Protein AF-0000000084940546 (afdb_homodimer)

Structure (mmCIF, N/CA/C/O backbone):
data_AF-0000000084940546-model_v1
#
loop_
_entity.id
_entity.type
_entity.pdbx_description
1 polymer 'Transcriptional regulator, TetR family'
#
loop_
_atom_site.group_PDB
_atom_site.id
_atom_site.type_symbol
_atom_site.label_atom_id
_atom_site.label_alt_id
_atom_site.label_comp_id
_atom_site.label_asym_id
_atom_site.label_entity_id
_atom_site.label_seq_id
_atom_site.pdbx_PDB_ins_code
_atom_site.Cartn_x
_atom_site.Cartn_y
_atom_site.Cartn_z
_atom_site.occupancy
_atom_site.B_iso_or_equiv
_atom_site.auth_seq_id
_atom_site.auth_comp_id
_atom_site.auth_asym_id
_atom_site.auth_atom_id
_atom_site.pdbx_PDB_model_num
ATOM 1 N N . MET A 1 1 ? 23.922 -15.789 -11.695 1 90.25 1 MET A N 1
ATOM 2 C CA . MET A 1 1 ? 23 -16.547 -10.859 1 90.25 1 MET A CA 1
ATOM 3 C C . MET A 1 1 ? 22.188 -15.609 -9.961 1 90.25 1 MET A C 1
ATOM 5 O O . MET A 1 1 ? 20.969 -15.734 -9.875 1 90.25 1 MET A O 1
ATOM 9 N N . VAL A 1 2 ? 22.844 -14.641 -9.406 1 93.62 2 VAL A N 1
ATOM 10 C CA . VAL A 1 2 ? 22.172 -13.719 -8.492 1 93.62 2 VAL A CA 1
ATOM 11 C C . VAL A 1 2 ? 21.141 -12.898 -9.258 1 93.62 2 VAL A C 1
ATOM 13 O O . VAL A 1 2 ? 20.016 -12.719 -8.797 1 93.62 2 VAL A O 1
ATOM 16 N N . VAL A 1 3 ? 21.516 -12.461 -10.445 1 94.19 3 VAL A N 1
ATOM 17 C CA . VAL A 1 3 ? 20.609 -11.656 -11.266 1 94.19 3 VAL A CA 1
ATOM 18 C C . VAL A 1 3 ? 19.391 -12.484 -11.641 1 94.19 3 VAL A C 1
ATOM 20 O O . VAL A 1 3 ? 18.25 -12.008 -11.547 1 94.19 3 VAL A O 1
ATOM 23 N N . ALA A 1 4 ? 19.641 -13.688 -11.984 1 95 4 ALA A N 1
ATOM 24 C CA . ALA A 1 4 ? 18.531 -14.586 -12.305 1 95 4 ALA A CA 1
ATOM 25 C C . ALA A 1 4 ? 17.625 -14.781 -11.102 1 95 4 ALA A C 1
ATOM 27 O O . ALA A 1 4 ? 16.391 -14.727 -11.227 1 95 4 ALA A O 1
ATOM 28 N N . ALA A 1 5 ? 18.219 -15 -9.953 1 95.5 5 ALA A N 1
ATOM 29 C CA . ALA A 1 5 ? 17.453 -15.172 -8.719 1 95.5 5 ALA A CA 1
ATOM 30 C C . ALA A 1 5 ? 16.641 -13.922 -8.391 1 95.5 5 ALA A C 1
ATOM 32 O O . ALA A 1 5 ? 15.492 -14.008 -7.961 1 95.5 5 ALA A O 1
ATOM 33 N N . ALA A 1 6 ? 17.297 -12.797 -8.586 1 94.81 6 ALA A N 1
ATOM 34 C CA . ALA A 1 6 ? 16.641 -11.523 -8.297 1 94.81 6 ALA A CA 1
ATOM 35 C C . ALA A 1 6 ? 15.422 -11.312 -9.188 1 94.81 6 ALA A C 1
ATOM 37 O O . ALA A 1 6 ? 14.391 -10.82 -8.727 1 94.81 6 ALA A O 1
ATOM 38 N N . ILE A 1 7 ? 15.531 -11.68 -10.391 1 93.75 7 ILE A N 1
ATOM 39 C CA . ILE A 1 7 ? 14.422 -11.57 -11.336 1 93.75 7 ILE A CA 1
ATOM 40 C C . ILE A 1 7 ? 13.281 -12.484 -10.898 1 93.75 7 ILE A C 1
ATOM 42 O O . ILE A 1 7 ? 12.125 -12.062 -10.844 1 93.75 7 ILE A O 1
ATOM 46 N N . ILE A 1 8 ? 13.617 -13.68 -10.539 1 94.38 8 ILE A N 1
ATOM 47 C CA . ILE A 1 8 ? 12.617 -14.641 -10.086 1 94.38 8 ILE A CA 1
ATOM 48 C C . ILE A 1 8 ? 11.945 -14.133 -8.812 1 94.38 8 ILE A C 1
ATOM 50 O O . ILE A 1 8 ? 10.719 -14.18 -8.688 1 94.38 8 ILE A O 1
ATOM 54 N N . LEU A 1 9 ? 12.758 -13.641 -7.887 1 93.88 9 LEU A N 1
ATOM 55 C CA . LEU A 1 9 ? 12.242 -13.102 -6.633 1 93.88 9 LEU A CA 1
ATOM 56 C C . LEU A 1 9 ? 11.266 -11.961 -6.895 1 93.88 9 LEU A C 1
ATOM 58 O O . LEU A 1 9 ? 10.18 -11.93 -6.309 1 93.88 9 LEU A O 1
ATOM 62 N N . ARG A 1 10 ? 11.617 -11.109 -7.773 1 90.12 10 ARG A N 1
ATOM 63 C CA . ARG A 1 10 ? 10.82 -9.922 -8.078 1 90.12 10 ARG A CA 1
ATOM 64 C C . ARG A 1 10 ? 9.516 -10.305 -8.766 1 90.12 10 ARG A C 1
ATOM 66 O O . ARG A 1 10 ? 8.461 -9.734 -8.477 1 90.12 10 ARG A O 1
ATOM 73 N N . GLU A 1 11 ? 9.555 -11.312 -9.562 1 88.31 11 GLU A N 1
ATOM 74 C CA . GLU A 1 11 ? 8.422 -11.633 -10.422 1 88.31 11 GLU A CA 1
ATOM 75 C C . GLU A 1 11 ? 7.512 -12.672 -9.773 1 88.31 11 GLU A C 1
ATOM 77 O O . GLU A 1 11 ? 6.301 -12.68 -10 1 88.31 11 GLU A O 1
ATOM 82 N N . GLN A 1 12 ? 8.141 -13.562 -8.977 1 90.56 12 GLN A N 1
ATOM 83 C CA . GLN A 1 12 ? 7.375 -14.734 -8.562 1 90.56 12 GLN A CA 1
ATOM 84 C C . GLN A 1 12 ? 7.43 -14.922 -7.047 1 90.56 12 GLN A C 1
ATOM 86 O O . GLN A 1 12 ? 6.703 -15.742 -6.492 1 90.56 12 GLN A O 1
ATOM 91 N N . GLY A 1 13 ? 8.234 -14.203 -6.406 1 92.62 13 GLY A N 1
ATOM 92 C CA . GLY A 1 13 ? 8.281 -14.266 -4.957 1 92.62 13 GLY A CA 1
ATOM 93 C C . GLY A 1 13 ? 9.336 -15.234 -4.438 1 92.62 13 GLY A C 1
ATOM 94 O O . GLY A 1 13 ? 9.93 -15.984 -5.211 1 92.62 13 GLY A O 1
ATOM 95 N N . PRO A 1 14 ? 9.555 -15.219 -3.139 1 95.31 14 PRO A N 1
ATOM 96 C CA . PRO A 1 14 ? 10.625 -16 -2.512 1 95.31 14 PRO A CA 1
ATOM 97 C C . PRO A 1 14 ? 10.438 -17.5 -2.705 1 95.31 14 PRO A C 1
ATOM 99 O O . PRO A 1 14 ? 11.422 -18.234 -2.895 1 95.31 14 PRO A O 1
ATOM 102 N N . SER A 1 15 ? 9.266 -17.969 -2.609 1 93.38 15 SER A N 1
ATOM 103 C CA . SER A 1 15 ? 8.984 -19.391 -2.686 1 93.38 15 SER A CA 1
ATOM 104 C C . SER A 1 15 ? 9.375 -19.969 -4.047 1 93.38 15 SER A C 1
ATOM 106 O O . SER A 1 15 ? 9.555 -21.172 -4.195 1 93.38 15 SER A O 1
ATOM 108 N N . SER A 1 16 ? 9.555 -19.141 -4.957 1 94.75 16 SER A N 1
ATOM 109 C CA . SER A 1 16 ? 9.859 -19.578 -6.316 1 94.75 16 SER A CA 1
ATOM 110 C C . SER A 1 16 ? 11.367 -19.594 -6.562 1 94.75 16 SER A C 1
ATOM 112 O O . SER A 1 16 ? 11.828 -20.031 -7.617 1 94.75 16 SER A O 1
ATOM 114 N N . VAL A 1 17 ? 12.094 -19.141 -5.691 1 95.31 17 VAL A N 1
ATOM 115 C CA . VAL A 1 17 ? 13.547 -19.141 -5.82 1 95.31 17 VAL A CA 1
ATOM 116 C C . VAL A 1 17 ? 14.109 -20.469 -5.336 1 95.31 17 VAL A C 1
ATOM 118 O O . VAL A 1 17 ? 14.273 -20.688 -4.133 1 95.31 17 VAL A O 1
ATOM 121 N N . THR A 1 18 ? 14.359 -21.359 -6.27 1 94.12 18 THR A N 1
ATOM 122 C CA . THR A 1 18 ? 14.984 -22.656 -6.039 1 94.12 18 THR A CA 1
ATOM 123 C C . THR A 1 18 ? 16.219 -22.828 -6.918 1 94.12 18 THR A C 1
ATOM 125 O O . THR A 1 18 ? 16.391 -22.109 -7.91 1 94.12 18 THR A O 1
ATOM 128 N N . TYR A 1 19 ? 17.062 -23.766 -6.516 1 93.56 19 TYR A N 1
ATOM 129 C CA . TYR A 1 19 ? 18.266 -24 -7.305 1 93.56 19 TYR A CA 1
ATOM 130 C C . TYR A 1 19 ? 17.922 -24.375 -8.742 1 93.56 19 TYR A C 1
ATOM 132 O O . TYR A 1 19 ? 18.5 -23.828 -9.688 1 93.56 19 TYR A O 1
ATOM 140 N N . ARG A 1 20 ? 16.984 -25.203 -8.883 1 93.56 20 ARG A N 1
ATOM 141 C CA . ARG A 1 20 ? 16.562 -25.656 -10.203 1 93.56 20 ARG A CA 1
ATOM 142 C C . ARG A 1 20 ? 16.016 -24.516 -11.039 1 93.56 20 ARG A C 1
ATOM 144 O O . ARG A 1 20 ? 16.391 -24.344 -12.203 1 93.56 20 ARG A O 1
ATOM 151 N N . HIS A 1 21 ? 15.133 -23.719 -10.445 1 95.06 21 HIS A N 1
ATOM 152 C CA . HIS A 1 21 ? 14.5 -22.625 -11.164 1 95.06 21 HIS A CA 1
ATOM 153 C C . HIS A 1 21 ? 15.523 -21.562 -11.562 1 95.06 21 HIS A C 1
ATOM 155 O O . HIS A 1 21 ? 15.5 -21.062 -12.68 1 95.06 21 HIS A O 1
ATOM 161 N N . VAL A 1 22 ? 16.438 -21.25 -10.656 1 95.38 22 VAL A N 1
ATOM 162 C CA . VAL A 1 22 ? 17.469 -20.234 -10.891 1 95.38 22 VAL A CA 1
ATOM 163 C C . VAL A 1 22 ? 18.422 -20.734 -11.969 1 95.38 22 VAL A C 1
ATOM 165 O O . VAL A 1 22 ? 18.797 -19.984 -12.875 1 95.38 22 VAL A O 1
ATOM 168 N N . ALA A 1 23 ? 18.844 -21.969 -11.859 1 94.56 23 ALA A N 1
ATOM 169 C CA . ALA A 1 23 ? 19.734 -22.562 -12.867 1 94.56 23 ALA A CA 1
ATOM 170 C C . ALA A 1 23 ? 19.094 -22.484 -14.25 1 94.56 23 ALA A C 1
ATOM 172 O O . ALA A 1 23 ? 19.75 -22.109 -15.227 1 94.56 23 ALA A O 1
ATOM 173 N N . GLY A 1 24 ? 17.828 -22.859 -14.273 1 94.06 24 GLY A N 1
ATOM 174 C CA . GLY A 1 24 ? 17.094 -22.781 -15.523 1 94.06 24 GLY A CA 1
ATOM 175 C C . GLY A 1 24 ? 17.078 -21.391 -16.125 1 94.06 24 GLY A C 1
ATOM 176 O O . GLY A 1 24 ? 17.359 -21.219 -17.312 1 94.06 24 GLY A O 1
ATOM 177 N N . LYS A 1 25 ? 16.766 -20.422 -15.336 1 93.69 25 LYS A N 1
ATOM 178 C CA . LYS A 1 25 ? 16.719 -19.031 -15.781 1 93.69 25 LYS A CA 1
ATOM 179 C C . LYS A 1 25 ? 18.094 -18.531 -16.203 1 93.69 25 LYS A C 1
ATOM 181 O O . LYS A 1 25 ? 18.203 -17.734 -17.141 1 93.69 25 LYS A O 1
ATOM 186 N N . ALA A 1 26 ? 19.141 -18.984 -15.555 1 93 26 ALA A N 1
ATOM 187 C CA . ALA A 1 26 ? 20.516 -18.531 -15.797 1 93 26 ALA A CA 1
ATOM 188 C C . ALA A 1 26 ? 21.156 -19.328 -16.922 1 93 26 ALA A C 1
ATOM 190 O O . ALA A 1 26 ? 22.266 -19.016 -17.375 1 93 26 ALA A O 1
ATOM 191 N N . GLY A 1 27 ? 20.453 -20.344 -17.375 1 92.69 27 GLY A N 1
ATOM 192 C CA . GLY A 1 27 ? 21.047 -21.219 -18.375 1 92.69 27 GLY A CA 1
ATOM 193 C C . GLY A 1 27 ? 22.219 -22.016 -17.844 1 92.69 27 GLY A C 1
ATOM 194 O O . GLY A 1 27 ? 23.234 -22.188 -18.531 1 92.69 27 GLY A O 1
ATOM 195 N N . ALA A 1 28 ? 22.156 -22.359 -16.641 1 89 28 ALA A N 1
ATOM 196 C CA . ALA A 1 28 ? 23.219 -23.094 -15.969 1 89 28 ALA A CA 1
ATOM 197 C C . ALA A 1 28 ? 22.703 -24.422 -15.422 1 89 28 ALA A C 1
ATOM 199 O O . ALA A 1 28 ? 21.5 -24.703 -15.477 1 89 28 ALA A O 1
ATOM 200 N N . ALA A 1 29 ? 23.672 -25.328 -15.117 1 86.88 29 ALA A N 1
ATOM 201 C CA . ALA A 1 29 ? 23.297 -26.562 -14.422 1 86.88 29 ALA A CA 1
ATOM 202 C C . ALA A 1 29 ? 22.953 -26.281 -12.961 1 86.88 29 ALA A C 1
ATOM 204 O O . ALA A 1 29 ? 23.578 -25.438 -12.312 1 86.88 29 ALA A O 1
ATOM 205 N N . SER A 1 30 ? 21.922 -27 -12.469 1 83.69 30 SER A N 1
ATOM 206 C CA . SER A 1 30 ? 21.484 -26.812 -11.086 1 83.69 30 SER A CA 1
ATOM 207 C C . SER A 1 30 ? 22.641 -27.031 -10.117 1 83.69 30 SER A C 1
ATOM 209 O O . SER A 1 30 ? 22.719 -26.359 -9.078 1 83.69 30 SER A O 1
ATOM 211 N N . SER A 1 31 ? 23.469 -27.984 -10.492 1 83.06 31 SER A N 1
ATOM 212 C CA . SER A 1 31 ? 24.609 -28.281 -9.625 1 83.06 31 SER A CA 1
ATOM 213 C C . SER A 1 31 ? 25.547 -27.094 -9.508 1 83.06 31 SER A C 1
ATOM 215 O O . SER A 1 31 ? 26.219 -26.922 -8.484 1 83.06 31 SER A O 1
ATOM 217 N N . SER A 1 32 ? 25.578 -26.328 -10.453 1 84 32 SER A N 1
ATOM 218 C CA . SER A 1 32 ? 26.438 -25.141 -10.453 1 84 32 SER A CA 1
ATOM 219 C C . SER A 1 32 ? 25.953 -24.109 -9.453 1 84 32 SER A C 1
ATOM 221 O O . SER A 1 32 ? 26.75 -23.453 -8.781 1 84 32 SER A O 1
ATOM 223 N N . VAL A 1 33 ? 24.672 -23.922 -9.273 1 84 33 VAL A N 1
ATOM 224 C CA . VAL A 1 33 ? 24.109 -22.938 -8.352 1 84 33 VAL A CA 1
ATOM 225 C C . VAL A 1 33 ? 24.438 -23.328 -6.914 1 84 33 VAL A C 1
ATOM 227 O O . VAL A 1 33 ? 24.828 -22.484 -6.102 1 84 33 VAL A O 1
ATOM 230 N N . GLY A 1 34 ? 24.281 -24.625 -6.719 1 83.62 34 GLY A N 1
ATOM 231 C CA . GLY A 1 34 ? 24.594 -25.141 -5.391 1 83.62 34 GLY A CA 1
ATOM 232 C C . GLY A 1 34 ? 26.047 -25 -5.012 1 83.62 34 GLY A C 1
ATOM 233 O O . GLY A 1 34 ? 26.391 -24.953 -3.828 1 83.62 34 GLY A O 1
ATOM 234 N N . TYR A 1 35 ? 26.859 -24.969 -5.98 1 86.62 35 TYR A N 1
ATOM 235 C CA . TYR A 1 35 ? 28.297 -24.812 -5.738 1 86.62 35 TYR A CA 1
ATOM 236 C C . TYR A 1 35 ? 28.609 -23.406 -5.215 1 86.62 35 TYR A C 1
ATOM 238 O O . TYR A 1 35 ? 29.469 -23.234 -4.355 1 86.62 35 TYR A O 1
ATOM 246 N N . TYR A 1 36 ? 27.828 -22.453 -5.637 1 87 36 TYR A N 1
ATOM 247 C CA . TYR A 1 36 ? 28.141 -21.062 -5.359 1 87 36 TYR A CA 1
ATOM 248 C C . TYR A 1 36 ? 27.406 -20.562 -4.125 1 87 36 TYR A C 1
ATOM 250 O O . TYR A 1 36 ? 27.828 -19.609 -3.48 1 87 36 TYR A O 1
ATOM 258 N N . PHE A 1 37 ? 26.328 -21.234 -3.777 1 91.19 37 PHE A N 1
ATOM 259 C CA . PHE A 1 37 ? 25.531 -20.781 -2.65 1 91.19 37 PHE A CA 1
ATOM 260 C C . PHE A 1 37 ? 25.359 -21.891 -1.619 1 91.19 37 PHE A C 1
ATOM 262 O O . PHE A 1 37 ? 25.016 -23.031 -1.966 1 91.19 37 PHE A O 1
ATOM 269 N N . ASP A 1 38 ? 25.578 -21.531 -0.458 1 90.88 38 ASP A N 1
ATOM 270 C CA . ASP A 1 38 ? 25.609 -22.5 0.632 1 90.88 38 ASP A CA 1
ATOM 271 C C . ASP A 1 38 ? 24.219 -23.016 0.946 1 90.88 38 ASP A C 1
ATOM 273 O O . ASP A 1 38 ? 24.062 -24.094 1.525 1 90.88 38 ASP A O 1
ATOM 277 N N . SER A 1 39 ? 23.25 -22.203 0.708 1 93.5 39 SER A N 1
ATOM 278 C CA . SER A 1 39 ? 21.859 -22.547 0.968 1 93.5 39 SER A CA 1
ATOM 279 C C . SER A 1 39 ? 20.922 -21.703 0.116 1 93.5 39 SER A C 1
ATOM 281 O O . SER A 1 39 ? 21.328 -20.703 -0.48 1 93.5 39 SER A O 1
ATOM 283 N N . ILE A 1 40 ? 19.75 -22.078 0.086 1 92.38 40 ILE A N 1
ATOM 284 C CA . ILE A 1 40 ? 18.719 -21.312 -0.605 1 92.38 40 ILE A CA 1
ATOM 285 C C . ILE A 1 40 ? 18.562 -19.953 0.062 1 92.38 40 ILE A C 1
ATOM 287 O O . ILE A 1 40 ? 18.328 -18.953 -0.611 1 92.38 40 ILE A O 1
ATOM 291 N N . ASP A 1 41 ? 18.734 -19.938 1.348 1 94.5 41 ASP A N 1
ATOM 292 C CA . ASP A 1 41 ? 18.656 -18.672 2.076 1 94.5 41 ASP A CA 1
ATOM 293 C C . ASP A 1 41 ? 19.75 -17.703 1.644 1 94.5 41 ASP A C 1
ATOM 295 O O . ASP A 1 41 ? 19.516 -16.5 1.52 1 94.5 41 ASP A O 1
ATOM 299 N N . ASP A 1 42 ? 20.812 -18.266 1.465 1 95.06 42 ASP A N 1
ATOM 300 C CA . ASP A 1 42 ? 21.922 -17.438 0.992 1 95.06 42 ASP A CA 1
ATOM 301 C C . ASP A 1 42 ? 21.625 -16.859 -0.386 1 95.06 42 ASP A C 1
ATOM 303 O O . ASP A 1 42 ? 21.859 -15.672 -0.629 1 95.06 42 ASP A O 1
ATOM 307 N N . LEU A 1 43 ? 21.156 -17.672 -1.222 1 94.94 43 LEU A N 1
ATOM 308 C CA . LEU A 1 43 ? 20.766 -17.25 -2.562 1 94.94 43 LEU A CA 1
ATOM 309 C C . LEU A 1 43 ? 19.688 -16.188 -2.504 1 94.94 43 LEU A C 1
ATOM 311 O O . LEU A 1 43 ? 19.766 -15.164 -3.186 1 94.94 43 LEU A O 1
ATOM 315 N N . LEU A 1 44 ? 18.719 -16.359 -1.661 1 95.5 44 LEU A N 1
ATOM 316 C CA . LEU A 1 44 ? 17.625 -15.414 -1.478 1 95.5 44 LEU A CA 1
ATOM 317 C C . LEU A 1 44 ? 18.141 -14.078 -0.956 1 95.5 44 LEU A C 1
ATOM 319 O O . LEU A 1 44 ? 17.688 -13.016 -1.4 1 95.5 44 LEU A O 1
ATOM 323 N N . ARG A 1 45 ? 19 -14.172 -0.056 1 95.81 45 ARG A N 1
ATOM 324 C CA . ARG A 1 45 ? 19.578 -12.953 0.503 1 95.81 45 ARG A CA 1
ATOM 325 C C . ARG A 1 45 ? 20.266 -12.125 -0.58 1 95.81 45 ARG A C 1
ATOM 327 O O . ARG A 1 45 ? 20.031 -10.914 -0.684 1 95.81 45 ARG A O 1
ATOM 334 N N . GLU A 1 46 ? 21.016 -12.75 -1.311 1 95.62 46 GLU A N 1
ATOM 335 C CA . GLU A 1 46 ? 21.75 -12.047 -2.369 1 95.62 46 GLU A CA 1
ATOM 336 C C . GLU A 1 46 ? 20.781 -11.484 -3.412 1 95.62 46 GLU A C 1
ATOM 338 O O . GLU A 1 46 ? 20.969 -10.367 -3.896 1 95.62 46 GLU A O 1
ATOM 343 N N . ALA A 1 47 ? 19.828 -12.219 -3.76 1 96.06 47 ALA A N 1
ATOM 344 C CA . ALA A 1 47 ? 18.828 -11.766 -4.715 1 96.06 47 ALA A CA 1
ATOM 345 C C . ALA A 1 47 ? 18.062 -10.555 -4.18 1 96.06 47 ALA A C 1
ATOM 347 O O . ALA A 1 47 ? 17.875 -9.57 -4.895 1 96.06 47 ALA A O 1
ATOM 348 N N . ALA A 1 48 ? 17.688 -10.656 -2.93 1 96.25 48 ALA A N 1
ATOM 349 C CA . ALA A 1 48 ? 16.953 -9.562 -2.293 1 96.25 48 ALA A CA 1
ATOM 350 C C . ALA A 1 48 ? 17.812 -8.305 -2.211 1 96.25 48 ALA A C 1
ATOM 352 O O . ALA A 1 48 ? 17.328 -7.203 -2.506 1 96.25 48 ALA A O 1
ATOM 353 N N . GLU A 1 49 ? 19.031 -8.484 -1.859 1 95.56 49 GLU A N 1
ATOM 354 C CA . GLU A 1 49 ? 19.938 -7.352 -1.753 1 95.56 49 GLU A CA 1
ATOM 355 C C . GLU A 1 49 ? 20.156 -6.688 -3.109 1 95.56 49 GLU A C 1
ATOM 357 O O . GLU A 1 49 ? 20.266 -5.461 -3.197 1 95.56 49 GLU A O 1
ATOM 362 N N . TYR A 1 50 ? 20.234 -7.504 -4.09 1 94.62 50 TYR A N 1
ATOM 363 C CA . TYR A 1 50 ? 20.344 -6.973 -5.445 1 94.62 50 TYR A CA 1
ATOM 364 C C . TYR A 1 50 ? 19.156 -6.082 -5.781 1 94.62 50 TYR A C 1
ATOM 366 O O . TYR A 1 50 ? 19.328 -4.957 -6.254 1 94.62 50 TYR A O 1
ATOM 374 N N . ASN A 1 51 ? 17.938 -6.543 -5.574 1 91.88 51 ASN A N 1
ATOM 375 C CA . ASN A 1 51 ? 16.734 -5.781 -5.852 1 91.88 51 ASN A CA 1
ATOM 376 C C . ASN A 1 51 ? 16.656 -4.508 -5.012 1 91.88 51 ASN A C 1
ATOM 378 O O . ASN A 1 51 ? 16.281 -3.447 -5.516 1 91.88 51 ASN A O 1
ATOM 382 N N . VAL A 1 52 ? 17.031 -4.613 -3.754 1 92.56 52 VAL A N 1
ATOM 383 C CA . VAL A 1 52 ? 17 -3.492 -2.822 1 92.56 52 VAL A CA 1
ATOM 384 C C . VAL A 1 52 ? 17.969 -2.406 -3.291 1 92.56 52 VAL A C 1
ATOM 386 O O . VAL A 1 52 ? 17.672 -1.216 -3.205 1 92.56 52 VAL A O 1
ATOM 389 N N . ARG A 1 53 ? 19.078 -2.816 -3.758 1 91.94 53 ARG A N 1
ATOM 390 C CA . ARG A 1 53 ? 20.078 -1.866 -4.23 1 91.94 53 ARG A CA 1
ATOM 391 C C . ARG A 1 53 ? 19.547 -1.055 -5.41 1 91.94 53 ARG A C 1
ATOM 393 O O . ARG A 1 53 ? 19.812 0.143 -5.516 1 91.94 53 ARG A O 1
ATOM 400 N N . MET A 1 54 ? 18.844 -1.698 -6.23 1 86.12 54 MET A N 1
ATOM 401 C CA . MET A 1 54 ? 18.281 -1.004 -7.383 1 86.12 54 MET A CA 1
ATOM 402 C C . MET A 1 54 ? 17.266 0.046 -6.945 1 86.12 54 MET A C 1
ATOM 404 O O . MET A 1 54 ? 17.281 1.176 -7.438 1 86.12 54 MET A O 1
ATOM 408 N N . TRP A 1 55 ? 16.453 -0.281 -6.051 1 84.75 55 TRP A N 1
ATOM 409 C CA . TRP A 1 55 ? 15.461 0.643 -5.5 1 84.75 55 TRP A CA 1
ATOM 410 C C . TRP A 1 55 ? 16.141 1.809 -4.789 1 84.75 55 TRP A C 1
ATOM 412 O O . TRP A 1 55 ? 15.758 2.965 -4.977 1 84.75 55 TRP A O 1
ATOM 422 N N . ALA A 1 56 ? 17.141 1.423 -3.959 1 90.12 56 ALA A N 1
ATOM 423 C CA . ALA A 1 56 ? 17.859 2.42 -3.168 1 90.12 56 ALA A CA 1
ATOM 424 C C . ALA A 1 56 ? 18.578 3.412 -4.07 1 90.12 56 ALA A C 1
ATOM 426 O O . ALA A 1 56 ? 18.625 4.609 -3.777 1 90.12 56 ALA A O 1
ATOM 427 N N . ARG A 1 57 ? 19.109 2.943 -5.129 1 92.31 57 ARG A N 1
ATOM 428 C CA . ARG A 1 57 ? 19.859 3.805 -6.047 1 92.31 57 ARG A CA 1
ATOM 429 C C . ARG A 1 57 ? 18.938 4.863 -6.66 1 92.31 57 ARG A C 1
ATOM 431 O O . ARG A 1 57 ? 19.359 6.012 -6.84 1 92.31 57 ARG A O 1
ATOM 438 N N . ARG A 1 58 ? 17.828 4.496 -6.961 1 91.94 58 ARG A N 1
ATOM 439 C CA . ARG A 1 58 ? 16.844 5.438 -7.496 1 91.94 58 ARG A CA 1
ATOM 440 C C . ARG A 1 58 ? 16.547 6.551 -6.496 1 91.94 58 ARG A C 1
ATOM 442 O O . ARG A 1 58 ? 16.547 7.73 -6.855 1 91.94 58 ARG A O 1
ATOM 449 N N . ALA A 1 59 ? 16.266 6.18 -5.273 1 96.06 59 ALA A N 1
ATOM 450 C CA . ALA A 1 59 ? 15.992 7.152 -4.223 1 96.06 59 ALA A CA 1
ATOM 451 C C . ALA A 1 59 ? 17.188 8.086 -4.008 1 96.06 59 ALA A C 1
ATOM 453 O O . ALA A 1 59 ? 17.016 9.297 -3.879 1 96.06 59 ALA A O 1
ATOM 454 N N . GLU A 1 60 ? 18.359 7.504 -4.035 1 97 60 GLU A N 1
ATOM 455 C CA . GLU A 1 60 ? 19.578 8.273 -3.822 1 97 60 GLU A CA 1
ATOM 456 C C . GLU A 1 60 ? 19.828 9.25 -4.969 1 97 60 GLU A C 1
ATOM 458 O O . GLU A 1 60 ? 20.281 10.375 -4.746 1 97 60 GLU A O 1
ATOM 463 N N . LYS A 1 61 ? 19.516 8.82 -6.133 1 96.81 61 LYS A N 1
ATOM 464 C CA . LYS A 1 61 ? 19.656 9.703 -7.285 1 96.81 61 LYS A CA 1
ATOM 465 C C . LYS A 1 61 ? 18.734 10.914 -7.16 1 96.81 61 LYS A C 1
ATOM 467 O O . LYS A 1 61 ? 19.125 12.039 -7.484 1 96.81 61 LYS A O 1
ATOM 472 N N . ALA A 1 62 ? 17.516 10.68 -6.758 1 97.69 62 ALA A N 1
ATOM 473 C CA . ALA A 1 62 ? 16.594 11.781 -6.547 1 97.69 62 ALA A CA 1
ATOM 474 C C . ALA A 1 62 ? 17.109 12.734 -5.473 1 97.69 62 ALA A C 1
ATOM 476 O O . ALA A 1 62 ? 16.984 13.961 -5.613 1 97.69 62 ALA A O 1
ATOM 477 N N . ALA A 1 63 ? 17.672 12.188 -4.398 1 98.44 63 ALA A N 1
ATOM 478 C CA . ALA A 1 63 ? 18.234 13 -3.33 1 98.44 63 ALA A CA 1
ATOM 479 C C . ALA A 1 63 ? 19.422 13.82 -3.842 1 98.44 63 ALA A C 1
ATOM 481 O O . ALA A 1 63 ? 19.562 15 -3.518 1 98.44 63 ALA A O 1
ATOM 482 N N . ASP A 1 64 ? 20.266 13.141 -4.648 1 98.38 64 ASP A N 1
ATOM 483 C CA . ASP A 1 64 ? 21.391 13.852 -5.258 1 98.38 64 ASP A CA 1
ATOM 484 C C . ASP A 1 64 ? 20.906 15.023 -6.109 1 98.38 64 ASP A C 1
ATOM 486 O O . ASP A 1 64 ? 21.469 16.109 -6.051 1 98.38 64 ASP A O 1
ATOM 490 N N . ALA A 1 65 ? 19.875 14.781 -6.844 1 98.25 65 ALA A N 1
ATOM 491 C CA . ALA A 1 65 ? 19.312 15.828 -7.688 1 98.25 65 ALA A CA 1
ATOM 492 C C . ALA A 1 65 ? 18.812 17 -6.852 1 98.25 65 ALA A C 1
ATOM 494 O O . ALA A 1 65 ? 18.984 18.156 -7.227 1 98.25 65 ALA A O 1
ATOM 495 N N . ALA A 1 66 ? 18.188 16.688 -5.738 1 98.5 66 ALA A N 1
ATOM 496 C CA . ALA A 1 66 ? 17.703 17.734 -4.84 1 98.5 66 ALA A CA 1
ATOM 497 C C . ALA A 1 66 ? 18.859 18.594 -4.316 1 98.5 66 ALA A C 1
ATOM 499 O O . ALA A 1 66 ? 18.719 19.797 -4.168 1 98.5 66 ALA A O 1
ATOM 500 N N . GLU A 1 67 ? 19.922 17.984 -4.031 1 98.12 67 GLU A N 1
ATOM 501 C CA . GLU A 1 67 ? 21.062 18.656 -3.432 1 98.12 67 GLU A CA 1
ATOM 502 C C . GLU A 1 67 ? 21.766 19.562 -4.441 1 98.12 67 GLU A C 1
ATOM 504 O O . GLU A 1 67 ? 22.531 20.453 -4.062 1 98.12 67 GLU A O 1
ATOM 509 N N . ASP A 1 68 ? 21.5 19.328 -5.707 1 98.06 68 ASP A N 1
ATOM 510 C CA . ASP A 1 68 ? 22.062 20.156 -6.77 1 98.06 68 ASP A CA 1
ATOM 511 C C . ASP A 1 68 ? 21.203 21.406 -6.996 1 98.06 68 ASP A C 1
ATOM 513 O O . ASP A 1 68 ? 21.562 22.281 -7.781 1 98.06 68 ASP A O 1
ATOM 517 N N . LEU A 1 69 ? 20.109 21.531 -6.332 1 98.25 69 LEU A N 1
ATOM 518 C CA . LEU A 1 69 ? 19.172 22.625 -6.52 1 98.25 69 LEU A CA 1
ATOM 519 C C . LEU A 1 69 ? 19.297 23.656 -5.398 1 98.25 69 LEU A C 1
ATOM 521 O O . LEU A 1 69 ? 19.797 23.344 -4.32 1 98.25 69 LEU A O 1
ATOM 525 N N . THR A 1 70 ? 18.891 24.906 -5.746 1 98.12 70 THR A N 1
ATOM 526 C CA . THR A 1 70 ? 18.688 25.844 -4.652 1 98.12 70 THR A CA 1
ATOM 527 C C . THR A 1 70 ? 17.516 25.422 -3.779 1 98.12 70 THR A C 1
ATOM 529 O O . THR A 1 70 ? 16.688 24.609 -4.199 1 98.12 70 THR A O 1
ATOM 532 N N . ARG A 1 71 ? 17.453 25.953 -2.596 1 97.12 71 ARG A N 1
ATOM 533 C CA . ARG A 1 71 ? 16.344 25.625 -1.7 1 97.12 71 ARG A CA 1
ATOM 534 C C . ARG A 1 71 ? 15.008 25.938 -2.35 1 97.12 71 ARG A C 1
ATOM 536 O O . ARG A 1 71 ? 14.062 25.156 -2.24 1 97.12 71 ARG A O 1
ATOM 543 N N . GLU A 1 72 ? 14.922 27.031 -3.02 1 97.12 72 GLU A N 1
ATOM 544 C CA . GLU A 1 72 ? 13.695 27.438 -3.688 1 97.12 72 GLU A CA 1
ATOM 545 C C . GLU A 1 72 ? 13.312 26.469 -4.797 1 97.12 72 GLU A C 1
ATOM 547 O O . GLU A 1 72 ? 12.148 26.094 -4.93 1 97.12 72 GLU A O 1
ATOM 552 N N . GLU A 1 73 ? 14.25 26.031 -5.539 1 98.06 73 GLU A N 1
ATOM 553 C CA . GLU A 1 73 ? 14.023 25.078 -6.613 1 98.06 73 GLU A CA 1
ATOM 554 C C . GLU A 1 73 ? 13.609 23.719 -6.059 1 98.06 73 GLU A C 1
ATOM 556 O O . GLU A 1 73 ? 12.711 23.062 -6.594 1 98.06 73 GLU A O 1
ATOM 561 N N . ALA A 1 74 ? 14.312 23.281 -5.012 1 97.88 74 ALA A N 1
ATOM 562 C CA . ALA A 1 74 ? 13.992 22 -4.371 1 97.88 74 ALA A CA 1
ATOM 563 C C . ALA A 1 74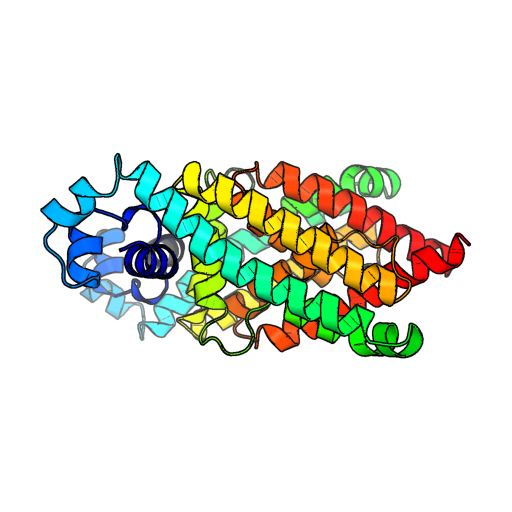 ? 12.562 22 -3.824 1 97.88 74 ALA A C 1
ATOM 565 O O . ALA A 1 74 ? 11.844 21.016 -3.955 1 97.88 74 ALA A O 1
ATOM 566 N N . ARG A 1 75 ? 12.211 23.109 -3.252 1 96.5 75 ARG A N 1
ATOM 567 C CA . ARG A 1 75 ? 10.859 23.25 -2.711 1 96.5 75 ARG A CA 1
ATOM 568 C C . ARG A 1 75 ? 9.82 23.188 -3.822 1 96.5 75 ARG A C 1
ATOM 570 O O . ARG A 1 75 ? 8.805 22.5 -3.688 1 96.5 75 ARG A O 1
ATOM 577 N N . ALA A 1 76 ? 10.117 23.812 -4.934 1 97.25 76 ALA A N 1
ATOM 578 C CA . ALA A 1 76 ? 9.203 23.828 -6.066 1 97.25 76 ALA A CA 1
ATOM 579 C C . ALA A 1 76 ? 9.055 22.453 -6.684 1 97.25 76 ALA A C 1
ATOM 581 O O . ALA A 1 76 ? 8.008 22.109 -7.227 1 97.25 76 ALA A O 1
ATOM 582 N N . GLN A 1 77 ? 10.047 21.609 -6.562 1 98.12 77 GLN A N 1
ATOM 583 C CA . GLN A 1 77 ? 10.078 20.312 -7.23 1 98.12 77 GLN A CA 1
ATOM 584 C C . GLN A 1 77 ? 9.938 19.172 -6.223 1 98.12 77 GLN A C 1
ATOM 586 O O . GLN A 1 77 ? 10.109 18 -6.578 1 98.12 77 GLN A O 1
ATOM 591 N N . VAL A 1 78 ? 9.633 19.469 -5.008 1 98.31 78 VAL A N 1
ATOM 592 C CA . VAL A 1 78 ? 9.773 18.5 -3.914 1 98.31 78 VAL A CA 1
ATOM 593 C C . VAL A 1 78 ? 8.867 17.297 -4.16 1 98.31 78 VAL A C 1
ATOM 595 O O . VAL A 1 78 ? 9.273 16.156 -3.945 1 98.31 78 VAL A O 1
ATOM 598 N N . VAL A 1 79 ? 7.691 17.516 -4.637 1 98.38 79 VAL A N 1
ATOM 599 C CA . VAL A 1 79 ? 6.758 16.422 -4.871 1 98.38 79 VAL A CA 1
ATOM 600 C C . VAL A 1 79 ? 7.305 15.492 -5.957 1 98.38 79 VAL A C 1
ATOM 602 O O . VAL A 1 79 ? 7.309 14.273 -5.793 1 98.38 79 VAL A O 1
ATOM 605 N N . GLU A 1 80 ? 7.793 16.078 -7.039 1 97.62 80 GLU A N 1
ATOM 606 C CA . GLU A 1 80 ? 8.352 15.281 -8.133 1 97.62 80 GLU A CA 1
ATOM 607 C C . GLU A 1 80 ? 9.586 14.508 -7.68 1 97.62 80 GLU A C 1
ATOM 609 O O . GLU A 1 80 ? 9.773 13.352 -8.047 1 97.62 80 GLU A O 1
ATOM 614 N N . LEU A 1 81 ? 10.43 15.133 -6.938 1 98.19 81 LEU A N 1
ATOM 615 C CA . LEU A 1 81 ? 11.641 14.484 -6.43 1 98.19 81 LEU A CA 1
ATOM 616 C C . LEU A 1 81 ? 11.289 13.32 -5.516 1 98.19 81 LEU A C 1
ATOM 618 O O . LEU A 1 81 ? 11.891 12.25 -5.609 1 98.19 81 LEU A O 1
ATOM 622 N N . LEU A 1 82 ? 10.328 13.539 -4.652 1 98.25 82 LEU A N 1
ATOM 623 C CA . LEU A 1 82 ? 9.898 12.484 -3.744 1 98.25 82 LEU A CA 1
ATOM 624 C C . LEU A 1 82 ? 9.281 11.32 -4.516 1 98.25 82 LEU A C 1
ATOM 626 O O . LEU A 1 82 ? 9.516 10.156 -4.191 1 98.25 82 LEU A O 1
ATOM 630 N N . LEU A 1 83 ? 8.484 11.625 -5.547 1 96.88 83 LEU A N 1
ATOM 631 C CA . LEU A 1 83 ? 7.891 10.57 -6.367 1 96.88 83 LEU A CA 1
ATOM 632 C C . LEU A 1 83 ? 8.969 9.781 -7.102 1 96.88 83 LEU A C 1
ATOM 634 O O . LEU A 1 83 ? 8.875 8.555 -7.211 1 96.88 83 LEU A O 1
ATOM 638 N N . GLN A 1 84 ? 9.961 10.445 -7.586 1 95.25 84 GLN A N 1
ATOM 639 C CA . GLN A 1 84 ? 11.07 9.773 -8.25 1 95.25 84 GLN A CA 1
ATOM 640 C C . GLN A 1 84 ? 11.805 8.836 -7.293 1 95.25 84 GLN A C 1
ATOM 642 O O . GLN A 1 84 ? 12.266 7.77 -7.695 1 95.25 84 GLN A O 1
ATOM 647 N N . ALA A 1 85 ? 11.875 9.242 -6.086 1 96.06 85 ALA A N 1
ATOM 648 C CA . ALA A 1 85 ? 12.555 8.43 -5.082 1 96.06 85 ALA A CA 1
ATOM 649 C C . ALA A 1 85 ? 11.734 7.188 -4.734 1 96.06 85 ALA A C 1
ATOM 651 O O . ALA A 1 85 ? 12.289 6.102 -4.551 1 96.06 85 ALA A O 1
ATOM 652 N N . CYS A 1 86 ? 10.43 7.344 -4.68 1 95.12 86 CYS A N 1
ATOM 653 C CA . CYS A 1 86 ? 9.586 6.32 -4.082 1 95.12 86 CYS A CA 1
ATOM 654 C C . CYS A 1 86 ? 9.055 5.363 -5.141 1 95.12 86 CYS A C 1
ATOM 656 O O . CYS A 1 86 ? 8.75 4.203 -4.844 1 95.12 86 CYS A O 1
ATOM 658 N N . LEU A 1 87 ? 8.844 5.867 -6.359 1 92.94 87 LEU A N 1
ATOM 659 C CA . LEU A 1 87 ? 8.188 5.066 -7.387 1 92.94 87 LEU A CA 1
ATOM 660 C C . LEU A 1 87 ? 9.156 4.719 -8.508 1 92.94 87 LEU A C 1
ATOM 662 O O . LEU A 1 87 ? 9.984 5.547 -8.898 1 92.94 87 LEU A O 1
ATOM 666 N N . PRO A 1 88 ? 9.062 3.543 -9.016 1 83.88 88 PRO A N 1
ATOM 667 C CA . PRO A 1 88 ? 9.875 3.213 -10.188 1 83.88 88 PRO A CA 1
ATOM 668 C C . PRO A 1 88 ? 9.469 4 -11.43 1 83.88 88 PRO A C 1
ATOM 670 O O . PRO A 1 88 ? 8.305 4.379 -11.57 1 83.88 88 PRO A O 1
ATOM 673 N N . GLU A 1 89 ? 10.531 4.695 -12.156 1 69.38 89 GLU A N 1
ATOM 674 C CA . GLU A 1 89 ? 10.289 5.469 -13.367 1 69.38 89 GLU A CA 1
ATOM 675 C C . GLU A 1 89 ? 9.516 4.656 -14.398 1 69.38 89 GLU A C 1
ATOM 677 O O . GLU A 1 89 ? 8.578 5.16 -15.016 1 69.38 89 GLU A O 1
ATOM 682 N N . ASP A 1 90 ? 10.352 3.893 -15.117 1 55.88 90 ASP A N 1
ATOM 683 C CA . ASP A 1 90 ? 9.922 3.191 -16.328 1 55.88 90 ASP A CA 1
ATOM 684 C C . ASP A 1 90 ? 8.953 2.062 -15.992 1 55.88 90 ASP A C 1
ATOM 686 O O . ASP A 1 90 ? 8.562 1.291 -16.875 1 55.88 90 ASP A O 1
ATOM 690 N N . LEU A 1 91 ? 9.156 1.679 -14.852 1 50.34 91 LEU A N 1
ATOM 691 C CA . LEU A 1 91 ? 8.602 0.33 -14.844 1 50.34 91 LEU A CA 1
ATOM 692 C C . LEU A 1 91 ? 7.113 0.354 -15.188 1 50.34 91 LEU A C 1
ATOM 694 O O . LEU A 1 91 ? 6.375 1.222 -14.719 1 50.34 91 LEU A O 1
ATOM 698 N N . VAL A 1 92 ? 6.746 -0.134 -16.312 1 47.44 92 VAL A N 1
ATOM 699 C CA . VAL A 1 92 ? 5.43 -0.534 -16.812 1 47.44 92 VAL A CA 1
ATOM 700 C C . VAL A 1 92 ? 4.496 -0.799 -15.633 1 47.44 92 VAL A C 1
ATOM 702 O O . VAL A 1 92 ? 3.33 -0.398 -15.656 1 47.44 92 VAL A O 1
ATOM 705 N N . VAL A 1 93 ? 4.73 -1.774 -14.516 1 57.41 93 VAL A N 1
ATOM 706 C CA . VAL A 1 93 ? 3.459 -2.041 -13.852 1 57.41 93 VAL A CA 1
ATOM 707 C C . VAL A 1 93 ? 3.609 -1.834 -12.344 1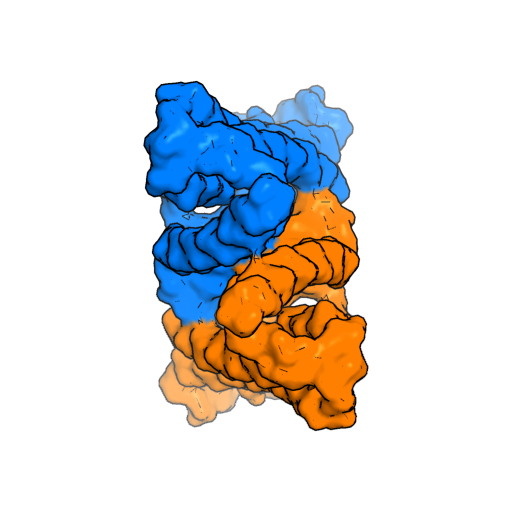 57.41 93 VAL A C 1
ATOM 709 O O . VAL A 1 93 ? 4.203 -2.664 -11.648 1 57.41 93 VAL A O 1
ATOM 712 N N . PRO A 1 94 ? 3.379 -0.544 -11.844 1 71.19 94 PRO A N 1
ATOM 713 C CA . PRO A 1 94 ? 3.277 -0.309 -10.406 1 71.19 94 PRO A CA 1
ATOM 714 C C . PRO A 1 94 ? 2.697 -1.503 -9.648 1 71.19 94 PRO A C 1
ATOM 716 O O . PRO A 1 94 ? 3.111 -1.789 -8.523 1 71.19 94 PRO A O 1
ATOM 71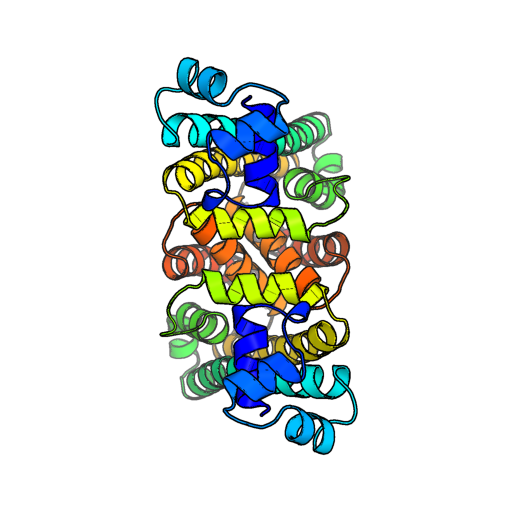9 N N . VAL A 1 95 ? 2.1 -2.26 -10.391 1 83.81 95 VAL A N 1
ATOM 720 C CA . VAL A 1 95 ? 1.444 -3.387 -9.734 1 83.81 95 VAL A CA 1
ATOM 721 C C . VAL A 1 95 ? 2.48 -4.449 -9.375 1 83.81 95 VAL A C 1
ATOM 723 O O . VAL A 1 95 ? 2.479 -4.969 -8.258 1 83.81 95 VAL A O 1
ATOM 726 N N . ALA A 1 96 ? 3.404 -4.668 -10.312 1 84.06 96 ALA A N 1
ATOM 727 C CA . ALA A 1 96 ? 4.414 -5.695 -10.078 1 84.06 96 ALA A CA 1
ATOM 728 C C . ALA A 1 96 ? 5.316 -5.32 -8.898 1 84.06 96 ALA A C 1
ATOM 730 O O . ALA A 1 96 ? 5.73 -6.188 -8.125 1 84.06 96 ALA A O 1
ATOM 731 N N . HIS A 1 97 ? 5.641 -4.047 -8.758 1 87.19 97 HIS A N 1
ATOM 732 C CA . HIS A 1 97 ? 6.457 -3.557 -7.656 1 87.19 97 HIS A CA 1
ATOM 733 C C . HIS A 1 97 ? 5.801 -3.852 -6.312 1 87.19 97 HIS A C 1
ATOM 735 O O . HIS A 1 97 ? 6.445 -4.379 -5.402 1 87.19 97 HIS A O 1
ATOM 741 N N . TYR A 1 98 ? 4.582 -3.613 -6.215 1 90.88 98 TYR A N 1
ATOM 742 C CA . TYR A 1 98 ? 3.889 -3.777 -4.941 1 90.88 98 TYR A CA 1
ATOM 743 C C . TYR A 1 98 ? 3.549 -5.242 -4.691 1 90.88 98 TYR A C 1
ATOM 745 O O . TYR A 1 98 ? 3.516 -5.688 -3.541 1 90.88 98 TYR A O 1
ATOM 753 N N . GLU A 1 99 ? 3.35 -5.988 -5.746 1 87.81 99 GLU A N 1
ATOM 754 C CA . GLU A 1 99 ? 3.219 -7.434 -5.586 1 87.81 99 GLU A CA 1
ATOM 755 C C . GLU A 1 99 ? 4.473 -8.031 -4.957 1 87.81 99 GLU A C 1
ATOM 757 O O . GLU A 1 99 ? 4.383 -8.883 -4.066 1 87.81 99 GLU A O 1
ATOM 762 N N . GLN A 1 100 ? 5.555 -7.574 -5.457 1 88.94 100 GLN A N 1
ATOM 763 C CA . GLN A 1 100 ? 6.828 -8.023 -4.895 1 88.94 100 GLN A CA 1
ATOM 764 C C . GLN A 1 100 ? 6.91 -7.703 -3.404 1 88.94 100 GLN A C 1
ATOM 766 O O . GLN A 1 100 ? 7.367 -8.531 -2.611 1 88.94 100 GLN A O 1
ATOM 771 N N . LEU A 1 101 ? 6.477 -6.555 -3.018 1 91.19 101 LEU A N 1
ATOM 772 C CA . LEU A 1 101 ? 6.535 -6.137 -1.621 1 91.19 101 LEU A CA 1
ATOM 773 C C . LEU A 1 101 ? 5.625 -7 -0.754 1 91.19 101 LEU A C 1
ATOM 775 O O . LEU A 1 101 ? 5.965 -7.316 0.389 1 91.19 101 LEU A O 1
ATOM 779 N N . MET A 1 102 ? 4.535 -7.438 -1.302 1 91.06 102 MET A N 1
ATOM 780 C CA . MET A 1 102 ? 3.582 -8.258 -0.559 1 91.06 102 MET A CA 1
ATOM 781 C C . MET A 1 102 ? 4.137 -9.664 -0.328 1 91.06 102 MET A C 1
ATOM 783 O O . MET A 1 102 ? 3.861 -10.281 0.701 1 91.06 102 MET A O 1
ATOM 787 N N . THR A 1 103 ? 4.949 -10.156 -1.222 1 90.81 103 THR A N 1
ATOM 788 C CA . THR A 1 103 ? 5.449 -11.523 -1.131 1 90.81 103 THR A CA 1
ATOM 789 C C . THR A 1 103 ? 6.684 -11.594 -0.236 1 90.81 103 THR A C 1
ATOM 791 O O . THR A 1 103 ? 7.109 -12.672 0.164 1 90.81 103 THR A O 1
ATOM 794 N N . ALA A 1 104 ? 7.254 -10.406 0.088 1 92.31 104 ALA A N 1
ATOM 795 C CA . ALA A 1 104 ? 8.445 -10.352 0.93 1 92.31 104 ALA A CA 1
ATOM 796 C C . ALA A 1 104 ? 8.211 -11.07 2.256 1 92.31 104 ALA A C 1
ATOM 798 O O . ALA A 1 104 ? 9.125 -11.688 2.803 1 92.31 104 ALA A O 1
ATOM 799 N N . ALA A 1 105 ? 6.969 -11.078 2.74 1 89.94 105 ALA A N 1
ATOM 800 C CA . ALA A 1 105 ? 6.598 -11.633 4.039 1 89.94 105 ALA A CA 1
ATOM 801 C C . ALA A 1 105 ? 6.812 -13.141 4.07 1 89.94 105 ALA A C 1
ATOM 803 O O . ALA A 1 105 ? 6.844 -13.75 5.145 1 89.94 105 ALA A O 1
ATOM 804 N N . GLU A 1 106 ? 7.027 -13.766 2.963 1 91.75 106 GLU A N 1
ATOM 805 C CA . GLU A 1 106 ? 7.203 -15.211 2.857 1 91.75 106 GLU A CA 1
ATOM 806 C C . GLU A 1 106 ? 8.578 -15.633 3.361 1 91.75 106 GLU A C 1
ATOM 808 O O . GLU A 1 106 ? 8.82 -16.828 3.594 1 91.75 106 GLU A O 1
ATOM 813 N N . SER A 1 107 ? 9.469 -14.664 3.502 1 95.06 107 SER A N 1
ATOM 814 C CA . SER A 1 107 ? 10.844 -14.992 3.873 1 95.06 107 SER A CA 1
ATOM 815 C C . SER A 1 107 ? 11.438 -13.93 4.781 1 95.06 107 SER A C 1
ATOM 817 O O . SER A 1 107 ? 11.5 -12.75 4.414 1 95.06 107 SER A O 1
ATOM 819 N N . SER A 1 108 ? 11.914 -14.391 5.891 1 95 108 SER A N 1
ATOM 820 C CA . SER A 1 108 ? 12.523 -13.453 6.828 1 95 108 SER A CA 1
ATOM 821 C C . SER A 1 108 ? 13.812 -12.867 6.262 1 95 108 SER A C 1
ATOM 823 O O . SER A 1 108 ? 14.156 -11.719 6.547 1 95 108 SER A O 1
ATOM 825 N N . VAL A 1 109 ? 14.383 -13.617 5.41 1 95.69 109 VAL A N 1
ATOM 826 C CA . VAL A 1 109 ? 15.602 -13.148 4.77 1 95.69 109 VAL A CA 1
ATOM 827 C C . VAL A 1 109 ? 15.289 -11.977 3.84 1 95.69 109 VAL A C 1
ATOM 829 O O . VAL A 1 109 ? 16.016 -10.977 3.816 1 95.69 109 VAL A O 1
ATOM 832 N N . VAL A 1 110 ? 14.25 -12.086 3.197 1 96.31 110 VAL A N 1
ATOM 833 C CA . VAL A 1 110 ? 13.844 -11.062 2.244 1 96.31 110 VAL A CA 1
ATOM 834 C C . VAL A 1 110 ? 13.336 -9.836 2.992 1 96.31 110 VAL A C 1
ATOM 836 O O . VAL A 1 110 ? 13.719 -8.703 2.67 1 96.31 110 VAL A O 1
ATOM 839 N N . THR A 1 111 ? 12.547 -10.07 4.07 1 96.44 111 THR A N 1
ATOM 840 C CA . THR A 1 111 ? 12.047 -8.93 4.82 1 96.44 111 THR A CA 1
ATOM 841 C C . THR A 1 111 ? 13.195 -8.156 5.469 1 96.44 111 THR A C 1
ATOM 843 O O . THR A 1 111 ? 13.148 -6.926 5.555 1 96.44 111 THR A O 1
ATOM 846 N N . THR A 1 112 ? 14.203 -8.836 5.848 1 96.44 112 THR A N 1
ATOM 847 C CA . THR A 1 112 ? 15.375 -8.188 6.438 1 96.44 112 THR A CA 1
ATOM 848 C C . THR A 1 112 ? 16.078 -7.305 5.414 1 96.44 112 THR A C 1
ATOM 850 O O . THR A 1 112 ? 16.453 -6.172 5.715 1 96.44 112 THR A O 1
ATOM 853 N N . ALA A 1 113 ? 16.234 -7.824 4.254 1 95.31 113 ALA A N 1
ATOM 854 C CA . ALA A 1 113 ? 16.844 -7.031 3.188 1 95.31 113 ALA A CA 1
ATOM 855 C C . ALA A 1 113 ? 16 -5.809 2.855 1 95.31 113 ALA A C 1
ATOM 857 O O . ALA A 1 113 ? 16.531 -4.711 2.67 1 95.31 113 ALA A O 1
ATOM 858 N N . TYR A 1 114 ? 14.742 -5.977 2.803 1 95.44 114 TYR A N 1
ATOM 859 C CA . TYR A 1 114 ? 13.844 -4.883 2.449 1 95.44 114 TYR A CA 1
ATOM 860 C C . TYR A 1 114 ? 13.844 -3.807 3.529 1 95.44 114 TYR A C 1
ATOM 862 O O . TYR A 1 114 ? 13.703 -2.619 3.23 1 95.44 114 TYR A O 1
ATOM 870 N N . ARG A 1 115 ? 14.078 -4.227 4.797 1 95 115 ARG A N 1
ATOM 871 C CA . ARG A 1 115 ? 14.219 -3.258 5.879 1 95 115 ARG A CA 1
ATOM 872 C C . ARG A 1 115 ? 15.414 -2.336 5.629 1 95 115 ARG A C 1
ATOM 874 O O . ARG A 1 115 ? 15.32 -1.127 5.848 1 95 115 ARG A O 1
ATOM 881 N N . ARG A 1 116 ? 16.406 -2.893 5.195 1 93 116 ARG A N 1
ATOM 882 C CA . ARG A 1 116 ? 17.594 -2.102 4.906 1 93 116 ARG A CA 1
ATOM 883 C C . ARG A 1 116 ? 17.359 -1.166 3.725 1 93 116 ARG A C 1
ATOM 885 O O . ARG A 1 116 ? 17.828 -0.027 3.725 1 93 116 ARG A O 1
ATOM 892 N N . GLY A 1 117 ? 16.656 -1.667 2.725 1 93.38 117 GLY A N 1
ATOM 893 C CA . GLY A 1 117 ? 16.266 -0.825 1.606 1 93.38 117 GLY A CA 1
ATOM 894 C C . GLY A 1 117 ? 15.391 0.342 2.02 1 93.38 117 GLY A C 1
ATOM 895 O O . GLY A 1 117 ? 15.57 1.463 1.542 1 93.38 117 GLY A O 1
ATOM 896 N N . ARG A 1 118 ? 14.523 0.048 2.959 1 94.44 118 ARG A N 1
ATOM 897 C CA . ARG A 1 118 ? 13.633 1.089 3.467 1 94.44 118 ARG A CA 1
ATOM 898 C C . ARG A 1 118 ? 14.422 2.17 4.199 1 94.44 118 ARG A C 1
ATOM 900 O O . ARG A 1 118 ? 14.125 3.359 4.07 1 94.44 118 ARG A O 1
ATOM 907 N N . GLU A 1 119 ? 15.367 1.787 4.934 1 95.31 119 GLU A N 1
ATOM 908 C CA . GLU A 1 119 ? 16.219 2.748 5.629 1 95.31 119 GLU A CA 1
ATOM 909 C C . GLU A 1 119 ? 16.922 3.678 4.645 1 95.31 119 GLU A C 1
ATOM 911 O O . GLU A 1 119 ? 17.016 4.883 4.883 1 95.31 119 GLU A O 1
ATOM 916 N N . ARG A 1 120 ? 17.391 3.125 3.635 1 96.06 120 ARG A N 1
ATOM 917 C CA . ARG A 1 120 ? 18.047 3.928 2.605 1 96.06 120 ARG A CA 1
ATOM 918 C C . ARG A 1 120 ? 17.062 4.871 1.935 1 96.06 120 ARG A C 1
ATOM 920 O O . ARG A 1 120 ? 17.391 6.023 1.646 1 96.06 120 ARG A O 1
ATOM 927 N N . LEU A 1 121 ? 15.883 4.363 1.688 1 96.31 121 LEU A N 1
ATOM 928 C CA . LEU A 1 121 ? 14.82 5.195 1.127 1 96.31 121 LEU A CA 1
ATOM 929 C C . LEU A 1 121 ? 14.484 6.352 2.064 1 96.31 121 LEU A C 1
ATOM 931 O O . LEU A 1 121 ? 14.422 7.508 1.634 1 96.31 121 LEU A O 1
ATOM 935 N N . ASP A 1 122 ? 14.312 6.027 3.316 1 97.06 122 ASP A N 1
ATOM 936 C CA . ASP A 1 122 ? 14 7.047 4.309 1 97.06 122 ASP A CA 1
ATOM 937 C C . ASP A 1 122 ? 15.094 8.109 4.371 1 97.06 122 ASP A C 1
ATOM 939 O O . ASP A 1 122 ? 14.797 9.305 4.465 1 97.06 122 ASP A O 1
ATOM 943 N N . ASP A 1 123 ? 16.281 7.633 4.305 1 98 123 ASP A N 1
ATOM 944 C CA . ASP A 1 123 ? 17.406 8.562 4.309 1 98 123 ASP A CA 1
ATOM 945 C C . ASP A 1 123 ? 17.375 9.484 3.09 1 98 123 ASP A C 1
ATOM 947 O O . ASP A 1 123 ? 17.562 10.695 3.213 1 98 123 ASP A O 1
ATOM 951 N N . ALA A 1 124 ? 17.172 8.914 1.97 1 98.38 124 ALA A N 1
ATOM 952 C CA . ALA A 1 124 ? 17.094 9.703 0.741 1 98.38 124 ALA A CA 1
ATOM 953 C C . ALA A 1 124 ? 15.953 10.719 0.804 1 98.38 124 ALA A C 1
ATOM 955 O O . ALA A 1 124 ? 16.125 11.875 0.426 1 98.38 124 ALA A O 1
ATOM 956 N N . ILE A 1 125 ? 14.805 10.312 1.262 1 98.44 125 ILE A N 1
ATOM 957 C CA . ILE A 1 125 ? 13.656 11.195 1.396 1 98.44 125 ILE A CA 1
ATOM 958 C C . ILE A 1 125 ? 13.992 12.336 2.355 1 98.44 125 ILE A C 1
ATOM 960 O O . ILE A 1 125 ? 13.672 13.5 2.086 1 98.44 125 ILE A O 1
ATOM 964 N N . SER A 1 126 ? 14.641 12 3.447 1 98.44 126 SER A N 1
ATOM 965 C CA . SER A 1 126 ? 15.039 13.008 4.422 1 98.44 126 SER A CA 1
ATOM 966 C C . SER A 1 126 ? 15.945 14.062 3.785 1 98.44 126 SER A C 1
ATOM 968 O O . SER A 1 126 ? 15.805 15.25 4.055 1 98.44 126 SER A O 1
ATOM 970 N N . ARG A 1 127 ? 16.859 13.625 3 1 98.56 127 ARG A N 1
ATOM 971 C CA . ARG A 1 127 ? 17.75 14.531 2.301 1 98.56 127 ARG A CA 1
ATOM 972 C C . ARG A 1 127 ? 16.984 15.461 1.372 1 98.56 127 ARG A C 1
ATOM 974 O O . ARG A 1 127 ? 17.234 16.672 1.341 1 98.56 127 ARG A O 1
ATOM 981 N N . ILE A 1 128 ? 16.031 14.93 0.629 1 98.69 128 ILE A N 1
ATOM 982 C CA . ILE A 1 128 ? 15.203 15.727 -0.275 1 98.69 128 ILE A CA 1
ATOM 983 C C . ILE A 1 128 ? 14.414 16.766 0.521 1 98.69 128 ILE A C 1
ATOM 985 O O . ILE A 1 128 ? 14.398 17.938 0.16 1 98.69 128 ILE A O 1
ATOM 989 N N . LEU A 1 129 ? 13.812 16.281 1.611 1 98.19 129 LEU A N 1
ATOM 990 C CA . LEU A 1 129 ? 13.008 17.156 2.445 1 98.19 129 LEU A CA 1
ATOM 991 C C . LEU A 1 129 ? 13.859 18.281 3.043 1 98.19 129 LEU A C 1
ATOM 993 O O . LEU A 1 129 ? 13.43 19.438 3.082 1 98.19 129 LEU A O 1
ATOM 997 N N . ARG A 1 130 ? 15.008 17.906 3.473 1 97.69 130 ARG A N 1
ATOM 998 C CA . ARG A 1 130 ? 15.93 18.906 4.027 1 97.69 130 ARG A CA 1
ATOM 999 C C . ARG A 1 130 ? 16.266 19.969 2.996 1 97.69 130 ARG A C 1
ATOM 1001 O O . ARG A 1 130 ? 16.25 21.172 3.299 1 97.69 130 ARG A O 1
ATOM 1008 N N . CYS A 1 131 ? 16.594 19.625 1.798 1 98 131 CYS A N 1
ATOM 1009 C CA . CYS A 1 131 ? 16.922 20.547 0.724 1 98 131 CYS A CA 1
ATOM 1010 C C . CYS A 1 131 ? 15.75 21.484 0.431 1 98 131 CYS A C 1
ATOM 1012 O O . CYS A 1 131 ? 15.953 22.641 0.056 1 98 131 CYS A O 1
ATOM 1014 N N . ALA A 1 132 ? 14.539 21 0.639 1 97.38 132 ALA A N 1
ATOM 1015 C CA . ALA A 1 132 ? 13.336 21.781 0.342 1 97.38 132 ALA A CA 1
ATOM 1016 C C . ALA A 1 132 ? 12.906 22.609 1.549 1 97.38 132 ALA A C 1
ATOM 1018 O O . ALA A 1 132 ? 11.883 23.297 1.504 1 97.38 132 ALA A O 1
ATOM 1019 N N . GLY A 1 133 ? 13.609 22.484 2.65 1 95.81 133 GLY A N 1
ATOM 1020 C CA . GLY A 1 133 ? 13.266 23.219 3.857 1 95.81 133 GLY A CA 1
ATOM 1021 C C . GLY A 1 133 ? 12.156 22.562 4.664 1 95.81 133 GLY A C 1
ATOM 1022 O O . GLY A 1 133 ? 11.414 23.25 5.367 1 95.81 133 GLY A O 1
ATOM 1023 N N . LEU A 1 134 ? 11.992 21.297 4.535 1 96.31 134 LEU A N 1
ATOM 1024 C CA . LEU A 1 134 ? 10.922 20.547 5.203 1 96.31 134 LEU A CA 1
ATOM 1025 C C . LEU A 1 134 ? 11.5 19.453 6.098 1 96.31 134 LEU A C 1
ATOM 1027 O O . LEU A 1 134 ? 11.023 18.328 6.082 1 96.31 134 LEU A O 1
ATOM 1031 N N . SER A 1 135 ? 12.539 19.766 6.844 1 94.69 135 SER A N 1
ATOM 1032 C CA . SER A 1 135 ? 13.328 18.781 7.582 1 94.69 135 SER A CA 1
ATOM 1033 C C . SER A 1 135 ? 12.523 18.172 8.719 1 94.69 135 SER A C 1
ATOM 1035 O O . SER A 1 135 ? 12.891 17.109 9.242 1 94.69 135 SER A O 1
ATOM 1037 N N . LYS A 1 136 ? 11.383 18.781 9.062 1 92.81 136 LYS A N 1
ATOM 1038 C CA . LYS A 1 136 ? 10.609 18.266 10.195 1 92.81 136 LYS A CA 1
ATOM 1039 C C . LYS A 1 136 ? 9.586 17.234 9.734 1 92.81 136 LYS A C 1
ATOM 1041 O O . LYS A 1 136 ? 8.977 16.547 10.562 1 92.81 136 LYS A O 1
ATOM 1046 N N . VAL A 1 137 ? 9.406 17.188 8.445 1 94.62 137 VAL A N 1
ATOM 1047 C CA . VAL A 1 137 ? 8.461 16.203 7.918 1 94.62 137 VAL A CA 1
ATOM 1048 C C . VAL A 1 137 ? 9.055 14.805 8.031 1 94.62 137 VAL A C 1
ATOM 1050 O O . VAL A 1 137 ? 10.211 14.578 7.656 1 94.62 137 VAL A O 1
ATOM 1053 N N . ASN A 1 138 ? 8.336 13.844 8.562 1 95.81 138 ASN A N 1
ATOM 1054 C CA . ASN A 1 138 ? 8.766 12.461 8.734 1 95.81 138 ASN A CA 1
ATOM 1055 C C . ASN A 1 138 ? 8.836 11.727 7.398 1 95.81 138 ASN A C 1
ATOM 1057 O O . ASN A 1 138 ? 7.816 11.539 6.734 1 95.81 138 ASN A O 1
ATOM 1061 N N . PRO A 1 139 ? 10.016 11.266 7.012 1 97.5 139 PRO A N 1
ATOM 1062 C CA . PRO A 1 139 ? 10.141 10.586 5.715 1 97.5 139 PRO A CA 1
ATOM 1063 C C . PRO A 1 139 ? 9.297 9.32 5.625 1 97.5 139 PRO A C 1
ATOM 1065 O O . PRO A 1 139 ? 8.828 8.961 4.543 1 97.5 139 PRO A O 1
ATOM 1068 N N . ARG A 1 140 ? 9.078 8.68 6.73 1 96.44 140 ARG A N 1
ATOM 1069 C CA . ARG A 1 140 ? 8.289 7.449 6.715 1 96.44 140 ARG A CA 1
ATOM 1070 C C . ARG A 1 140 ? 6.836 7.738 6.359 1 96.44 140 ARG A C 1
ATOM 1072 O O . ARG A 1 140 ? 6.184 6.934 5.691 1 96.44 140 ARG A O 1
ATOM 1079 N N . ILE A 1 141 ? 6.348 8.828 6.785 1 97.06 141 ILE A N 1
ATOM 1080 C CA . ILE A 1 141 ? 4.98 9.219 6.457 1 97.06 141 ILE A CA 1
ATOM 1081 C C . ILE A 1 141 ? 4.887 9.586 4.977 1 97.06 141 ILE A C 1
ATOM 1083 O O . ILE A 1 141 ? 3.904 9.25 4.312 1 97.06 141 ILE A O 1
ATOM 1087 N N . VAL A 1 142 ? 5.914 10.242 4.48 1 97.94 142 VAL A N 1
ATOM 1088 C CA . VAL A 1 142 ? 5.969 10.578 3.061 1 97.94 142 VAL A CA 1
ATOM 1089 C C . VAL A 1 142 ? 5.906 9.305 2.227 1 97.94 142 VAL A C 1
ATOM 1091 O O . VAL A 1 142 ? 5.086 9.188 1.312 1 97.94 142 VAL A O 1
ATOM 1094 N N . ALA A 1 143 ? 6.727 8.336 2.578 1 97.56 143 ALA A N 1
ATOM 1095 C CA . ALA A 1 143 ? 6.738 7.055 1.873 1 97.56 143 ALA A CA 1
ATOM 1096 C C . ALA A 1 143 ? 5.391 6.352 1.987 1 97.56 143 ALA A C 1
ATOM 1098 O O . ALA A 1 143 ? 4.902 5.762 1.019 1 97.56 143 ALA A O 1
ATOM 1099 N N . ALA A 1 144 ? 4.812 6.43 3.154 1 97.75 144 ALA A N 1
ATOM 1100 C CA . ALA A 1 144 ? 3.52 5.789 3.383 1 97.75 144 ALA A CA 1
ATOM 1101 C C . ALA A 1 144 ? 2.438 6.41 2.504 1 97.75 144 ALA A C 1
ATOM 1103 O O . ALA A 1 144 ? 1.591 5.695 1.957 1 97.75 144 ALA A O 1
ATOM 1104 N N . VAL A 1 145 ? 2.443 7.711 2.393 1 98.12 145 VAL A N 1
ATOM 1105 C CA . VAL A 1 145 ? 1.465 8.391 1.553 1 98.12 145 VAL A CA 1
ATOM 1106 C C . VAL A 1 145 ? 1.626 7.945 0.102 1 98.12 145 VAL A C 1
ATOM 1108 O O . VAL A 1 145 ? 0.64 7.652 -0.578 1 98.12 145 VAL A O 1
ATOM 1111 N N . VAL A 1 146 ? 2.818 7.84 -0.365 1 97.62 146 VAL A N 1
ATOM 1112 C CA . VAL A 1 146 ? 3.068 7.426 -1.741 1 97.62 146 VAL A CA 1
ATOM 1113 C C . VAL A 1 146 ? 2.627 5.977 -1.931 1 97.62 146 VAL A C 1
ATOM 1115 O O . VAL A 1 146 ? 1.889 5.66 -2.867 1 97.62 146 VAL A O 1
ATOM 1118 N N . ASP A 1 147 ? 3.061 5.113 -1.015 1 96.88 147 ASP A N 1
ATOM 1119 C CA . ASP A 1 147 ? 2.68 3.707 -1.102 1 96.88 147 ASP A CA 1
ATOM 1120 C C . ASP A 1 147 ? 1.165 3.541 -1.008 1 96.88 147 ASP A C 1
ATOM 1122 O O . ASP A 1 147 ? 0.579 2.732 -1.729 1 96.88 147 ASP A O 1
ATOM 1126 N N . GLY A 1 148 ? 0.57 4.27 -0.1 1 97.44 148 GLY A N 1
ATOM 1127 C CA . GLY A 1 148 ? -0.876 4.203 0.033 1 97.44 148 GLY A CA 1
ATOM 1128 C C . GLY A 1 148 ? -1.612 4.703 -1.194 1 97.44 148 GLY A C 1
ATOM 1129 O O . GLY A 1 148 ? -2.629 4.129 -1.592 1 97.44 148 GLY A O 1
ATOM 1130 N N . ALA A 1 149 ? -1.131 5.754 -1.798 1 97.19 149 ALA A N 1
ATOM 1131 C CA . ALA A 1 149 ? -1.712 6.254 -3.041 1 97.19 149 ALA A CA 1
ATOM 1132 C C . ALA A 1 149 ? -1.586 5.223 -4.16 1 97.19 149 ALA A C 1
ATOM 1134 O O . ALA A 1 149 ? -2.479 5.098 -5 1 97.19 149 ALA A O 1
ATOM 1135 N N . ALA A 1 150 ? -0.452 4.57 -4.176 1 95.56 150 ALA A N 1
ATOM 1136 C CA . ALA A 1 150 ? -0.265 3.512 -5.164 1 95.56 150 ALA A CA 1
ATOM 1137 C C . ALA A 1 150 ? -1.281 2.391 -4.969 1 95.56 150 ALA A C 1
ATOM 1139 O O . ALA A 1 150 ? -1.869 1.901 -5.938 1 95.56 150 ALA A O 1
ATOM 1140 N N . VAL A 1 151 ? -1.484 2.002 -3.727 1 95.19 151 VAL A N 1
ATOM 1141 C CA . VAL A 1 151 ? -2.486 0.987 -3.418 1 95.19 151 VAL A CA 1
ATOM 1142 C C . VAL A 1 151 ? -3.854 1.443 -3.92 1 95.19 151 VAL A C 1
ATOM 1144 O O . VAL A 1 151 ? -4.57 0.68 -4.574 1 95.19 151 VAL A O 1
ATOM 1147 N N . ALA A 1 152 ? -4.191 2.652 -3.65 1 95.62 152 ALA A N 1
ATOM 1148 C CA . ALA A 1 152 ? -5.465 3.209 -4.102 1 95.62 152 ALA A CA 1
ATOM 1149 C C . ALA A 1 152 ? -5.539 3.234 -5.629 1 95.62 152 ALA A C 1
ATOM 1151 O O . ALA A 1 152 ? -6.527 2.787 -6.215 1 95.62 152 ALA A O 1
ATOM 1152 N N . GLY A 1 153 ? -4.52 3.754 -6.23 1 95 153 GLY A N 1
ATOM 1153 C CA . GLY A 1 153 ? -4.504 3.809 -7.684 1 95 153 GLY A CA 1
ATOM 1154 C C . GLY A 1 153 ? -4.688 2.451 -8.336 1 95 153 GLY A C 1
ATOM 1155 O O . GLY A 1 153 ? -5.523 2.291 -9.227 1 95 153 GLY A O 1
ATOM 1156 N N . ILE A 1 154 ? -3.971 1.479 -7.875 1 93.81 154 ILE A N 1
ATOM 1157 C CA . ILE A 1 154 ? -4.012 0.13 -8.43 1 93.81 154 ILE A CA 1
ATOM 1158 C C . ILE A 1 154 ? -5.398 -0.475 -8.203 1 93.81 154 ILE A C 1
ATOM 1160 O O . ILE A 1 154 ? -6.02 -0.984 -9.141 1 93.81 154 ILE A O 1
ATOM 1164 N N . SER A 1 155 ? -5.922 -0.403 -7.031 1 94.38 155 SER A N 1
ATOM 1165 C CA . SER A 1 155 ? -7.168 -1.071 -6.676 1 94.38 155 SER A CA 1
ATOM 1166 C C . SER A 1 155 ? -8.367 -0.385 -7.32 1 94.38 155 SER A C 1
ATOM 1168 O O . SER A 1 155 ? -9.375 -1.029 -7.605 1 94.38 155 SER A O 1
ATOM 1170 N N . GLU A 1 156 ? -8.219 0.911 -7.551 1 95.19 156 GLU A N 1
ATOM 1171 C CA . GLU A 1 156 ? -9.336 1.668 -8.109 1 95.19 156 GLU A CA 1
ATOM 1172 C C . GLU A 1 156 ? -9.203 1.812 -9.625 1 95.19 156 GLU A C 1
ATOM 1174 O O . GLU A 1 156 ? -10.117 2.297 -10.297 1 95.19 156 GLU A O 1
ATOM 1179 N N . GLY A 1 157 ? -8.102 1.453 -10.141 1 93.38 157 GLY A N 1
ATOM 1180 C CA . GLY A 1 157 ? -7.898 1.516 -11.578 1 93.38 157 GLY A CA 1
ATOM 1181 C C . GLY A 1 157 ? -7.504 2.896 -12.062 1 93.38 157 GLY A C 1
ATOM 1182 O O . GLY A 1 157 ? -7.898 3.312 -13.156 1 93.38 157 GLY A O 1
ATOM 1183 N N . HIS A 1 158 ? -6.848 3.676 -11.211 1 93.19 158 HIS A N 1
ATOM 1184 C CA . HIS A 1 158 ? -6.332 4.992 -11.57 1 93.19 158 HIS A CA 1
ATOM 1185 C C . HIS A 1 158 ? -4.824 4.949 -11.797 1 93.19 158 HIS A C 1
ATOM 1187 O O . HIS A 1 158 ? -4.137 4.07 -11.266 1 93.19 158 HIS A O 1
ATOM 1193 N N . PRO A 1 159 ? -4.336 5.914 -12.672 1 92.25 159 PRO A N 1
ATOM 1194 C CA . PRO A 1 159 ? -2.879 5.988 -12.805 1 92.25 159 PRO A CA 1
ATOM 1195 C C . PRO A 1 159 ? -2.184 6.254 -11.469 1 92.25 159 PRO A C 1
ATOM 1197 O O . PRO A 1 159 ? -2.482 7.246 -10.797 1 92.25 159 PRO A O 1
ATOM 1200 N N . VAL A 1 160 ? -1.281 5.406 -11.109 1 94.12 160 VAL A N 1
ATOM 1201 C CA . VAL A 1 160 ? -0.639 5.387 -9.797 1 94.12 160 VAL A CA 1
ATOM 1202 C C . VAL A 1 160 ? 0.089 6.707 -9.562 1 94.12 160 VAL A C 1
ATOM 1204 O O . VAL A 1 160 ? -0.071 7.332 -8.508 1 94.12 160 VAL A O 1
ATOM 1207 N N . ARG A 1 161 ? 0.861 7.18 -10.516 1 93.69 161 ARG A N 1
ATOM 1208 C CA . ARG A 1 161 ? 1.671 8.383 -10.328 1 93.69 161 ARG A CA 1
ATOM 1209 C C . ARG A 1 161 ? 0.791 9.609 -10.117 1 93.69 161 ARG A C 1
ATOM 1211 O O . ARG A 1 161 ? 1.13 10.492 -9.328 1 93.69 161 ARG A O 1
ATOM 1218 N N . GLU A 1 162 ? -0.306 9.688 -10.812 1 94.06 162 GLU A N 1
ATOM 1219 C CA . GLU A 1 162 ? -1.226 10.805 -10.641 1 94.06 162 GLU A CA 1
ATOM 1220 C C . GLU A 1 162 ? -1.86 10.797 -9.258 1 94.06 162 GLU A C 1
ATOM 1222 O O . GLU A 1 162 ? -1.969 11.844 -8.609 1 94.06 162 GLU A O 1
ATOM 1227 N N . ALA A 1 163 ? -2.309 9.594 -8.852 1 94.56 163 ALA A N 1
ATOM 1228 C CA . ALA A 1 163 ? -2.873 9.461 -7.508 1 94.56 163 ALA A CA 1
ATOM 1229 C C . ALA A 1 163 ? -1.855 9.859 -6.441 1 94.56 163 ALA A C 1
ATOM 1231 O O . ALA A 1 163 ? -2.178 10.609 -5.512 1 94.56 163 ALA A O 1
ATOM 1232 N N . ALA A 1 164 ? -0.643 9.422 -6.609 1 96.75 164 ALA A N 1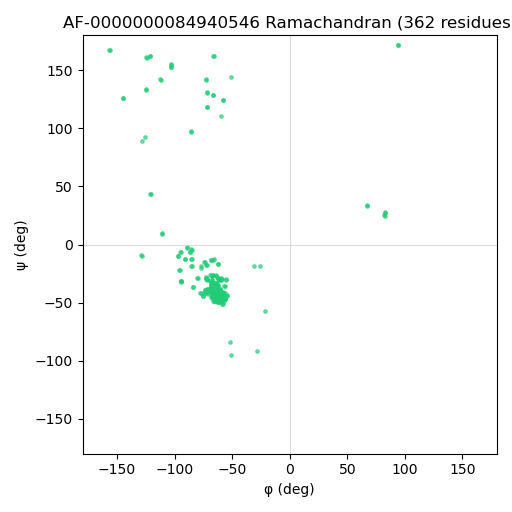
ATOM 1233 C CA . ALA A 1 164 ? 0.42 9.719 -5.648 1 96.75 164 ALA A CA 1
ATOM 1234 C C . ALA A 1 164 ? 0.77 11.203 -5.656 1 96.75 164 ALA A C 1
ATOM 1236 O O . ALA A 1 164 ? 0.983 11.805 -4.598 1 96.75 164 ALA A O 1
ATOM 1237 N N . HIS A 1 165 ? 0.826 11.75 -6.848 1 97.12 165 HIS A N 1
ATOM 1238 C CA . HIS A 1 165 ? 1.129 13.172 -6.961 1 97.12 165 HIS A CA 1
ATOM 1239 C C . HIS A 1 165 ? 0.105 14.016 -6.211 1 97.12 165 HIS A C 1
ATOM 1241 O O . HIS A 1 165 ? 0.473 14.914 -5.449 1 97.12 165 HIS A O 1
ATOM 1247 N N . THR A 1 166 ? -1.102 13.766 -6.391 1 97.06 166 THR A N 1
ATOM 1248 C CA . THR A 1 166 ? -2.189 14.523 -5.781 1 97.06 166 THR A CA 1
ATOM 1249 C C . THR A 1 166 ? -2.143 14.406 -4.262 1 97.06 166 THR A C 1
ATOM 1251 O O . THR A 1 166 ? -2.164 15.414 -3.553 1 97.06 166 THR A O 1
ATOM 1254 N N . MET A 1 167 ? -2.004 13.234 -3.748 1 96.62 167 MET A N 1
ATOM 1255 C CA . MET A 1 167 ? -2.031 13.008 -2.305 1 96.62 167 MET A CA 1
ATOM 1256 C C . MET A 1 167 ? -0.767 13.555 -1.647 1 96.62 167 MET A C 1
ATOM 1258 O O . MET A 1 167 ? -0.831 14.164 -0.578 1 96.62 167 MET A O 1
ATOM 1262 N N . LEU A 1 168 ? 0.325 13.305 -2.301 1 97.88 168 LEU A N 1
ATOM 1263 C CA . LEU A 1 168 ? 1.593 13.766 -1.743 1 97.88 168 LEU A CA 1
ATOM 1264 C C . LEU A 1 168 ? 1.652 15.289 -1.709 1 97.88 168 LEU A C 1
ATOM 1266 O O . LEU A 1 168 ? 2.129 15.875 -0.733 1 97.88 168 LEU A O 1
ATOM 1270 N N . SER A 1 169 ? 1.209 15.961 -2.781 1 97.81 169 SER A N 1
ATOM 1271 C CA . SER A 1 169 ? 1.169 17.422 -2.818 1 97.81 169 SER A CA 1
ATOM 1272 C C . SER A 1 169 ? 0.355 17.984 -1.657 1 97.81 169 SER A C 1
ATOM 1274 O O . SER A 1 169 ? 0.803 18.906 -0.963 1 97.81 169 SER A O 1
ATOM 1276 N N . GLU A 1 170 ? -0.764 17.422 -1.428 1 95.12 170 GLU A N 1
ATOM 1277 C CA . GLU A 1 170 ? -1.619 17.859 -0.332 1 95.12 170 GLU A CA 1
ATOM 1278 C C . GLU A 1 170 ? -0.967 17.594 1.021 1 95.12 170 GLU A C 1
ATOM 1280 O O . GLU A 1 170 ? -0.969 18.453 1.9 1 95.12 170 GLU A O 1
ATOM 1285 N N . ALA A 1 171 ? -0.439 16.391 1.19 1 95.44 171 ALA A N 1
ATOM 1286 C CA . ALA A 1 171 ? 0.184 16.016 2.457 1 95.44 171 ALA A CA 1
ATOM 1287 C C . ALA A 1 171 ? 1.356 16.938 2.787 1 95.44 171 ALA A C 1
ATOM 1289 O O . ALA A 1 171 ? 1.485 17.406 3.92 1 95.44 171 ALA A O 1
ATOM 1290 N N . ILE A 1 172 ? 2.184 17.172 1.813 1 95.19 172 ILE A N 1
ATOM 1291 C CA . ILE A 1 172 ? 3.346 18.031 2.012 1 95.19 172 ILE A CA 1
ATOM 1292 C C . ILE A 1 172 ? 2.891 19.453 2.334 1 95.19 172 ILE A C 1
ATOM 1294 O O . ILE A 1 172 ? 3.484 20.125 3.178 1 95.19 172 ILE A O 1
ATOM 1298 N N . GLY A 1 173 ? 1.89 19.906 1.6 1 92.06 173 GLY A N 1
ATOM 1299 C CA . GLY A 1 173 ? 1.332 21.219 1.897 1 92.06 173 GLY A CA 1
ATOM 1300 C C . GLY A 1 173 ? 0.89 21.359 3.34 1 92.06 173 GLY A C 1
ATOM 1301 O O . GLY A 1 173 ? 1.243 22.344 4.008 1 92.06 173 GLY A O 1
ATOM 1302 N N . VAL A 1 174 ? 0.255 20.422 3.855 1 90.06 174 VAL A N 1
ATOM 1303 C CA . VAL A 1 174 ? -0.304 20.453 5.203 1 90.06 174 VAL A CA 1
ATOM 1304 C C . VAL A 1 174 ? 0.813 20.281 6.23 1 90.06 174 VAL A C 1
ATOM 1306 O O . VAL A 1 174 ? 0.872 21.031 7.215 1 90.06 174 VAL A O 1
ATOM 1309 N N . MET A 1 175 ? 1.687 19.375 6 1 87.75 175 MET A N 1
ATOM 1310 C CA . MET A 1 175 ? 2.744 19.078 6.961 1 87.75 175 MET A CA 1
ATOM 1311 C C . MET A 1 175 ? 3.799 20.188 6.969 1 87.75 175 MET A C 1
ATOM 1313 O O . MET A 1 175 ? 4.441 20.422 7.988 1 87.75 175 MET A O 1
ATOM 1317 N N . GLY A 1 176 ? 4.082 20.672 5.762 1 82.88 176 GLY A N 1
ATOM 1318 C CA . GLY A 1 176 ? 5.035 21.766 5.66 1 82.88 176 GLY A CA 1
ATOM 1319 C C . GLY A 1 176 ? 4.566 23.031 6.355 1 82.88 176 GLY A C 1
ATOM 1320 O O . GLY A 1 176 ? 5.375 23.781 6.914 1 82.88 176 GLY A O 1
ATOM 1321 N N . GLU A 1 177 ? 3.338 23.406 6.266 1 73.81 177 GLU A N 1
ATOM 1322 C CA . GLU A 1 177 ? 2.76 24.578 6.922 1 73.81 177 GLU A CA 1
ATOM 1323 C C . GLU A 1 177 ? 2.812 24.438 8.438 1 73.81 177 GLU A C 1
ATOM 1325 O O . GLU A 1 177 ? 3.041 25.422 9.148 1 73.81 177 GLU A O 1
ATOM 1330 N N . ALA A 1 178 ? 2.637 23.328 8.953 1 67 178 ALA A N 1
ATOM 1331 C CA . ALA A 1 178 ? 2.693 23.094 10.391 1 67 178 ALA A CA 1
ATOM 1332 C C . ALA A 1 178 ? 4.066 23.453 10.953 1 67 178 ALA A C 1
ATOM 1334 O O . ALA A 1 178 ? 4.18 23.859 12.109 1 67 178 ALA A O 1
ATOM 1335 N N . GLN A 1 179 ? 5.02 23.328 10.195 1 62.06 179 GLN A N 1
ATOM 1336 C CA . GLN 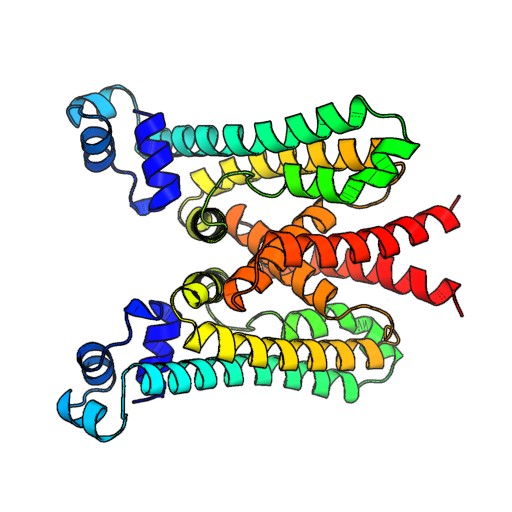A 1 179 ? 6.383 23.578 10.656 1 62.06 179 GLN A CA 1
ATOM 1337 C C . GLN A 1 179 ? 6.727 25.062 10.586 1 62.06 179 GLN A C 1
ATOM 1339 O O . GLN A 1 179 ? 7.57 25.531 11.352 1 62.06 179 GLN A O 1
ATOM 1344 N N . GLN A 1 180 ? 6.27 25.719 9.633 1 58.97 180 GLN A N 1
ATOM 1345 C CA . GLN A 1 180 ? 6.578 27.141 9.562 1 58.97 180 GLN A CA 1
ATOM 1346 C C . GLN A 1 180 ? 6.078 27.875 10.797 1 58.97 180 GLN A C 1
ATOM 1348 O O . GLN A 1 180 ? 6.688 28.859 11.234 1 58.97 180 GLN A O 1
ATOM 1353 N N . ASP A 1 181 ? 4.988 27.375 11.438 1 49.25 181 ASP A N 1
ATOM 1354 C CA . ASP A 1 181 ? 4.477 28.141 12.578 1 49.25 181 ASP A CA 1
ATOM 1355 C C . ASP A 1 181 ? 5.344 27.922 13.812 1 49.25 181 ASP A C 1
ATOM 1357 O O . ASP A 1 181 ? 5.312 28.734 14.75 1 49.25 181 ASP A O 1
ATOM 1361 N N . GLU A 1 182 ? 6.094 26.953 13.883 1 48.47 182 GLU A N 1
ATOM 1362 C CA . GLU A 1 182 ? 6.91 26.75 15.078 1 48.47 182 GLU A CA 1
ATOM 1363 C C . GLU A 1 182 ? 8.219 27.531 15 1 48.47 182 GLU A C 1
ATOM 1365 O O . GLU A 1 182 ? 8.992 27.562 15.953 1 48.47 182 GLU A O 1
ATOM 1370 N N . ASP A 1 183 ? 8.719 28 13.836 1 41.22 183 ASP A N 1
ATOM 1371 C CA . ASP A 1 183 ? 9.836 28.938 13.898 1 41.22 183 ASP A CA 1
ATOM 1372 C C . ASP A 1 183 ? 9.367 30.328 14.281 1 41.22 183 ASP A C 1
ATOM 1374 O O . ASP A 1 183 ? 8.367 30.828 13.766 1 41.22 183 ASP A O 1
ATOM 1378 N N . MET B 1 1 ? -23.641 -18.953 -4.922 1 90.25 1 MET B N 1
ATOM 1379 C CA . MET B 1 1 ? -22.719 -18.781 -6.035 1 90.25 1 MET B CA 1
ATOM 1380 C C . MET B 1 1 ? -21.906 -17.5 -5.875 1 90.25 1 MET B C 1
ATOM 1382 O O . MET B 1 1 ? -20.688 -17.516 -6.031 1 90.25 1 MET B O 1
ATOM 1386 N N . VAL B 1 2 ? -22.562 -16.453 -5.461 1 93.69 2 VAL B N 1
ATOM 1387 C CA . VAL B 1 2 ? -21.875 -15.164 -5.328 1 93.69 2 VAL B CA 1
ATOM 1388 C C . VAL B 1 2 ? -20.844 -15.234 -4.211 1 93.69 2 VAL B C 1
ATOM 1390 O O . VAL B 1 2 ? -19.719 -14.766 -4.371 1 93.69 2 VAL B O 1
ATOM 1393 N N . VAL B 1 3 ? -21.219 -15.891 -3.131 1 94.19 3 VAL B N 1
ATOM 1394 C CA . VAL B 1 3 ? -20.312 -16.016 -1.998 1 94.19 3 VAL B CA 1
ATOM 1395 C C . VAL B 1 3 ? -19.094 -16.844 -2.408 1 94.19 3 VAL B C 1
ATOM 1397 O O . VAL B 1 3 ? -17.953 -16.469 -2.104 1 94.19 3 VAL B O 1
ATOM 1400 N N . ALA B 1 4 ? -19.344 -17.859 -3.115 1 95 4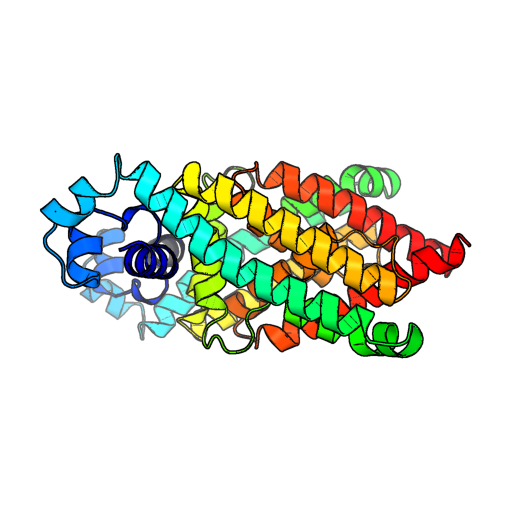 ALA B N 1
ATOM 1401 C CA . ALA B 1 4 ? -18.234 -18.672 -3.619 1 95 4 ALA B CA 1
ATOM 1402 C C . ALA B 1 4 ? -17.328 -17.875 -4.535 1 95 4 ALA B C 1
ATOM 1404 O O . ALA B 1 4 ? -16.109 -17.938 -4.418 1 95 4 ALA B O 1
ATOM 1405 N N . ALA B 1 5 ? -17.938 -17.109 -5.422 1 95.5 5 ALA B N 1
ATOM 1406 C CA . ALA B 1 5 ? -17.172 -16.266 -6.34 1 95.5 5 ALA B CA 1
ATOM 1407 C C . ALA B 1 5 ? -16.359 -15.219 -5.574 1 95.5 5 ALA B C 1
ATOM 1409 O O . ALA B 1 5 ? -15.211 -14.938 -5.922 1 95.5 5 ALA B O 1
ATOM 1410 N N . ALA B 1 6 ? -17.016 -14.664 -4.578 1 94.81 6 ALA B N 1
ATOM 1411 C CA . ALA B 1 6 ? -16.359 -13.633 -3.773 1 94.81 6 ALA B CA 1
ATOM 1412 C C . ALA B 1 6 ? -15.133 -14.195 -3.057 1 94.81 6 ALA B C 1
ATOM 1414 O O . ALA B 1 6 ? -14.094 -13.523 -2.969 1 94.81 6 ALA B O 1
ATOM 1415 N N . ILE B 1 7 ? -15.234 -15.359 -2.58 1 93.75 7 ILE B N 1
ATOM 1416 C CA . ILE B 1 7 ? -14.125 -16.031 -1.903 1 93.75 7 ILE B CA 1
ATOM 1417 C C . ILE B 1 7 ? -12.992 -16.266 -2.893 1 93.75 7 ILE B C 1
ATOM 1419 O O . ILE B 1 7 ? -11.828 -15.953 -2.605 1 93.75 7 ILE B O 1
ATOM 1423 N N . ILE B 1 8 ? -13.328 -16.734 -4.051 1 94.31 8 ILE B N 1
ATOM 1424 C CA . ILE B 1 8 ? -12.328 -17 -5.086 1 94.31 8 ILE B CA 1
ATOM 1425 C C . ILE B 1 8 ? -11.664 -15.68 -5.496 1 94.31 8 ILE B C 1
ATOM 1427 O O . ILE B 1 8 ? -10.438 -15.609 -5.613 1 94.31 8 ILE B O 1
ATOM 1431 N N . LEU B 1 9 ? -12.477 -14.648 -5.691 1 93.94 9 LEU B N 1
ATOM 1432 C CA . LEU B 1 9 ? -11.961 -13.336 -6.066 1 93.94 9 LEU B CA 1
ATOM 1433 C C . LEU B 1 9 ? -10.977 -12.82 -5.023 1 93.94 9 LEU B C 1
ATOM 1435 O O . LEU B 1 9 ? -9.898 -12.344 -5.367 1 93.94 9 LEU B O 1
ATOM 1439 N N . ARG B 1 10 ? -11.344 -12.969 -3.799 1 90.06 10 ARG B N 1
ATOM 1440 C CA . ARG B 1 10 ? -10.539 -12.461 -2.693 1 90.06 10 ARG B CA 1
ATOM 1441 C C . ARG B 1 10 ? -9.234 -13.234 -2.561 1 90.06 10 ARG B C 1
ATOM 1443 O O . ARG B 1 10 ? -8.18 -12.648 -2.307 1 90.06 10 ARG B O 1
ATOM 1450 N N . GLU B 1 11 ? -9.266 -14.492 -2.83 1 88.25 11 GLU B N 1
ATOM 1451 C CA . GLU B 1 11 ? -8.125 -15.359 -2.543 1 88.25 11 GLU B CA 1
ATOM 1452 C C . GLU B 1 11 ? -7.223 -15.508 -3.764 1 88.25 11 GLU B C 1
ATOM 1454 O O . GLU B 1 11 ? -6.012 -15.688 -3.627 1 88.25 11 GLU B O 1
ATOM 1459 N N . GLN B 1 12 ? -7.859 -15.445 -4.961 1 90.44 12 GLN B N 1
ATOM 1460 C CA . GLN B 1 12 ? -7.09 -15.852 -6.129 1 90.44 12 GLN B CA 1
ATOM 1461 C C . GLN B 1 12 ? -7.152 -14.797 -7.227 1 90.44 12 GLN B C 1
ATOM 1463 O O . GLN B 1 12 ? -6.426 -14.883 -8.219 1 90.44 12 GLN B O 1
ATOM 1468 N N . GLY B 1 13 ? -7.961 -13.844 -7.066 1 92.69 13 GLY B N 1
ATOM 1469 C CA . GLY B 1 13 ? -8.008 -12.758 -8.031 1 92.69 13 GLY B CA 1
ATOM 1470 C C . GLY B 1 13 ? -9.062 -12.961 -9.102 1 92.69 13 GLY B C 1
ATOM 1471 O O . GLY B 1 13 ? -9.656 -14.039 -9.203 1 92.69 13 GLY B O 1
ATOM 1472 N N . PRO B 1 14 ? -9.281 -11.953 -9.914 1 95.38 14 PRO B N 1
ATOM 1473 C CA . PRO B 1 14 ? -10.352 -11.961 -10.922 1 95.38 14 PRO B CA 1
ATOM 1474 C C . PRO B 1 14 ? -10.172 -13.062 -11.961 1 95.38 14 PRO B C 1
ATOM 1476 O O . PRO B 1 14 ? -11.148 -13.672 -12.398 1 95.38 14 PRO B O 1
ATOM 1479 N N . SER B 1 15 ? -9 -13.281 -12.391 1 93.44 15 SER B N 1
ATOM 1480 C CA . SER B 1 15 ? -8.727 -14.242 -13.453 1 93.44 15 SER B CA 1
ATOM 1481 C C . SER B 1 15 ? -9.117 -15.656 -13.031 1 93.44 15 SER B C 1
ATOM 1483 O O . SER B 1 15 ? -9.297 -16.531 -13.875 1 93.44 15 SER B O 1
ATOM 1485 N N . SER B 1 16 ? -9.281 -15.836 -11.82 1 94.75 16 SER B N 1
ATOM 1486 C CA . SER B 1 16 ? -9.594 -17.156 -11.297 1 94.75 16 SER B CA 1
ATOM 1487 C C . SER B 1 16 ? -11.094 -17.359 -11.148 1 94.75 16 SER B C 1
ATOM 1489 O O . SER B 1 16 ? -11.555 -18.453 -10.82 1 94.75 16 SER B O 1
ATOM 1491 N N . VAL B 1 17 ? -11.828 -16.406 -11.344 1 95.31 17 VAL B N 1
ATOM 1492 C CA . VAL B 1 17 ? -13.281 -16.516 -11.266 1 95.31 17 VAL B CA 1
ATOM 1493 C C . VAL B 1 17 ? -13.844 -16.984 -12.602 1 95.31 17 VAL B C 1
ATOM 1495 O O . VAL B 1 17 ? -14.016 -16.172 -13.523 1 95.31 17 VAL B O 1
ATOM 1498 N N . THR B 1 18 ? -14.094 -18.25 -12.711 1 94.12 18 THR B N 1
ATOM 1499 C CA . THR B 1 18 ? -14.727 -18.891 -13.859 1 94.12 18 THR B CA 1
ATOM 1500 C C . THR B 1 18 ? -15.961 -19.672 -13.43 1 94.12 18 THR B C 1
ATOM 1502 O O . THR B 1 18 ? -16.125 -20 -12.25 1 94.12 18 THR B O 1
ATOM 1505 N N . TYR B 1 19 ? -16.828 -19.953 -14.406 1 93.62 19 TYR B N 1
ATOM 1506 C CA . TYR B 1 19 ? -18.016 -20.719 -14.086 1 93.62 19 TYR B CA 1
ATOM 1507 C C . TYR B 1 19 ? -17.672 -22.062 -13.469 1 93.62 19 TYR B C 1
ATOM 1509 O O . TYR B 1 19 ? -18.234 -22.453 -12.445 1 93.62 19 TYR B O 1
ATOM 1517 N N . ARG B 1 20 ? -16.734 -22.703 -14.031 1 93.75 20 ARG B N 1
ATOM 1518 C CA . ARG B 1 20 ? -16.312 -24.031 -13.555 1 93.75 20 ARG B CA 1
ATOM 1519 C C . ARG B 1 20 ? -15.758 -23.953 -12.133 1 93.75 20 ARG B C 1
ATOM 1521 O O . ARG B 1 20 ? -16.125 -24.734 -11.273 1 93.75 20 ARG B O 1
ATOM 1528 N N . HIS B 1 21 ? -14.875 -22.984 -11.898 1 95.12 21 HIS B N 1
ATOM 1529 C CA . HIS B 1 21 ? -14.234 -22.844 -10.594 1 95.12 21 HIS B CA 1
ATOM 1530 C C . HIS B 1 21 ? -15.258 -22.484 -9.516 1 95.12 21 HIS B C 1
ATOM 1532 O O . HIS B 1 21 ? -15.227 -23.031 -8.414 1 95.12 21 HIS B O 1
ATOM 1538 N N . VAL B 1 22 ? -16.172 -21.594 -9.836 1 95.44 22 VAL B N 1
ATOM 1539 C CA . VAL B 1 22 ? -17.188 -21.141 -8.898 1 95.44 22 VAL B CA 1
ATOM 1540 C C . VAL B 1 22 ? -18.156 -22.297 -8.602 1 95.44 22 VAL B C 1
ATOM 1542 O O . VAL B 1 22 ? -18.516 -22.516 -7.445 1 95.44 22 VAL B O 1
ATOM 1545 N N . ALA B 1 23 ? -18.578 -22.984 -9.633 1 94.62 23 ALA B N 1
ATOM 1546 C CA . ALA B 1 23 ? -19.453 -24.141 -9.453 1 94.62 23 ALA B CA 1
ATOM 1547 C C . ALA B 1 23 ? -18.812 -25.172 -8.531 1 94.62 23 ALA B C 1
ATOM 1549 O O . ALA B 1 23 ? -19.469 -25.688 -7.625 1 94.62 23 ALA B O 1
ATOM 1550 N N . GLY B 1 24 ? -17.547 -25.406 -8.805 1 94.06 24 GLY B N 1
ATOM 1551 C CA . GLY B 1 24 ? -16.812 -26.344 -7.957 1 94.06 24 GLY B CA 1
ATOM 1552 C C . GLY B 1 24 ? -16.797 -25.922 -6.5 1 94.06 24 GLY B C 1
ATOM 1553 O O . GLY B 1 24 ? -17.062 -26.75 -5.613 1 94.06 24 GLY B O 1
ATOM 1554 N N . LYS B 1 25 ? -16.484 -24.703 -6.25 1 93.75 25 LYS B N 1
ATOM 1555 C CA . LYS B 1 25 ? -16.422 -24.188 -4.887 1 93.75 25 LYS B CA 1
ATOM 1556 C C . LYS B 1 25 ? -17.797 -24.203 -4.227 1 93.75 25 LYS B C 1
ATOM 1558 O O . LYS B 1 25 ? -17.906 -24.422 -3.021 1 93.75 25 LYS B O 1
ATOM 1563 N N . ALA B 1 26 ? -18.844 -23.984 -4.984 1 93.06 26 ALA B N 1
ATOM 1564 C CA . ALA B 1 26 ? -20.203 -23.891 -4.48 1 93.06 26 ALA B CA 1
ATOM 1565 C C . ALA B 1 26 ? -20.859 -25.266 -4.391 1 93.06 26 ALA B C 1
ATOM 1567 O O . ALA B 1 26 ? -21.953 -25.406 -3.865 1 93.06 26 ALA B O 1
ATOM 1568 N N . GLY B 1 27 ? -20.141 -26.234 -4.891 1 92.88 27 GLY B N 1
ATOM 1569 C CA . GLY B 1 27 ? -20.75 -27.562 -4.938 1 92.88 27 GLY B CA 1
ATOM 1570 C C . GLY B 1 27 ? -21.922 -27.656 -5.898 1 92.88 27 GLY B C 1
ATOM 1571 O O . GLY B 1 27 ? -22.922 -28.297 -5.602 1 92.88 27 GLY B O 1
ATOM 1572 N N . ALA B 1 28 ? -21.828 -26.938 -6.934 1 89.19 28 ALA B N 1
ATOM 1573 C CA . ALA B 1 28 ? -22.891 -26.875 -7.934 1 89.19 28 ALA B CA 1
ATOM 1574 C C . ALA B 1 28 ? -22.375 -27.297 -9.305 1 89.19 28 ALA B C 1
ATOM 1576 O O . ALA B 1 28 ? -21.172 -27.516 -9.484 1 89.19 28 ALA B O 1
ATOM 1577 N N . ALA B 1 29 ? -23.375 -27.625 -10.195 1 87.56 29 ALA B N 1
ATOM 1578 C CA . ALA B 1 29 ? -23 -27.844 -11.594 1 87.56 29 ALA B CA 1
ATOM 1579 C C . ALA B 1 29 ? -22.656 -26.531 -12.289 1 87.56 29 ALA B C 1
ATOM 1581 O O . ALA B 1 29 ? -23.281 -25.5 -12.047 1 87.56 29 ALA B O 1
ATOM 1582 N N . SER B 1 30 ? -21.625 -26.609 -13.18 1 84 30 SER B N 1
ATOM 1583 C CA . SER B 1 30 ? -21.188 -25.406 -13.898 1 84 30 SER B CA 1
ATOM 1584 C C . SER B 1 30 ? -22.344 -24.781 -14.68 1 84 30 SER B C 1
ATOM 1586 O O . SER B 1 30 ? -22.438 -23.562 -14.805 1 84 30 SER B O 1
ATOM 1588 N N . SER B 1 31 ? -23.172 -25.672 -15.195 1 83.38 31 SER B N 1
ATOM 1589 C CA . SER B 1 31 ? -24.312 -25.203 -15.969 1 83.38 31 SER B CA 1
ATOM 1590 C C . SER B 1 31 ? -25.25 -24.359 -15.109 1 83.38 31 SER B C 1
ATOM 1592 O O . SER B 1 31 ? -25.922 -23.453 -15.617 1 83.38 31 SER B O 1
ATOM 1594 N N . SER B 1 32 ? -25.297 -24.625 -13.914 1 84.25 32 SER B N 1
ATOM 1595 C CA . SER B 1 32 ? -26.156 -23.891 -12.992 1 84.25 32 SER B CA 1
ATOM 1596 C C . SER B 1 32 ? -25.672 -22.453 -12.812 1 84.25 32 SER B C 1
ATOM 1598 O O . SER B 1 32 ? -26.469 -21.531 -12.727 1 84.25 32 SER B O 1
ATOM 1600 N N . VAL B 1 33 ? -24.406 -22.188 -12.781 1 84.25 33 VAL B N 1
ATOM 1601 C CA . VAL B 1 33 ? -23.844 -20.859 -12.602 1 84.25 33 VAL B CA 1
ATOM 1602 C C . VAL B 1 33 ? -24.172 -19.984 -13.82 1 84.25 33 VAL B C 1
ATOM 1604 O O . VAL B 1 33 ? -24.562 -18.828 -13.672 1 84.25 33 VAL B O 1
ATOM 1607 N N . GLY B 1 34 ? -24.016 -20.656 -14.938 1 83.62 34 GLY B N 1
ATOM 1608 C CA . GLY B 1 34 ? -24.328 -19.953 -16.172 1 83.62 34 GLY B CA 1
ATOM 1609 C C . GLY B 1 34 ? -25.781 -19.562 -16.297 1 83.62 34 GLY B C 1
ATOM 1610 O O . GLY B 1 34 ? -26.125 -18.609 -16.984 1 83.62 34 GLY B O 1
ATOM 1611 N N . TYR B 1 35 ? -26.594 -20.297 -15.664 1 86.56 35 TYR B N 1
ATOM 1612 C CA . TYR B 1 35 ? -28.016 -20.016 -15.68 1 86.56 35 TYR B CA 1
ATOM 1613 C C . TYR B 1 35 ? -28.328 -18.734 -14.922 1 86.56 35 TYR B C 1
ATOM 1615 O O . TYR B 1 35 ? -29.203 -17.953 -15.328 1 86.56 35 TYR B O 1
ATOM 1623 N N . TYR B 1 36 ? -27.562 -18.469 -13.922 1 86.81 36 TYR B N 1
ATOM 1624 C CA . TYR B 1 36 ? -27.875 -17.375 -13.008 1 86.81 36 TYR B CA 1
ATOM 1625 C C . TYR B 1 36 ? -27.125 -16.094 -13.406 1 86.81 36 TYR B C 1
ATOM 1627 O O . TYR B 1 36 ? -27.547 -14.992 -13.055 1 86.81 36 TYR B O 1
ATOM 1635 N N . PHE B 1 37 ? -26.062 -16.25 -14.141 1 91.19 37 PHE B N 1
ATOM 1636 C CA . PHE B 1 37 ? -25.266 -15.086 -14.5 1 91.19 37 PHE B CA 1
ATOM 1637 C C . PHE B 1 37 ? -25.109 -14.992 -16.016 1 91.19 37 PHE B C 1
ATOM 1639 O O . PHE B 1 37 ? -24.766 -15.977 -16.672 1 91.19 37 PHE B O 1
ATOM 1646 N N . ASP B 1 38 ? -25.312 -13.844 -16.453 1 90.88 38 ASP B N 1
ATOM 1647 C CA . ASP B 1 38 ? -25.359 -13.609 -17.906 1 90.88 38 ASP B CA 1
ATOM 1648 C C . ASP B 1 38 ? -23.953 -13.695 -18.5 1 90.88 38 ASP B C 1
ATOM 1650 O O . ASP B 1 38 ? -23.797 -13.93 -19.703 1 90.88 38 ASP B O 1
ATOM 1654 N N . SER B 1 39 ? -23 -13.359 -17.719 1 93.44 39 SER B N 1
ATOM 1655 C CA . SER B 1 39 ? -21.609 -13.367 -18.156 1 93.44 39 SER B CA 1
ATOM 1656 C C . SER B 1 39 ? -20.672 -13.5 -16.969 1 93.44 39 SER B C 1
ATOM 1658 O O . SER B 1 39 ? -21.078 -13.336 -15.82 1 93.44 39 SER B O 1
ATOM 1660 N N . ILE B 1 40 ? -19.5 -13.766 -17.25 1 92.38 40 ILE B N 1
ATOM 1661 C CA . ILE B 1 40 ? -18.469 -13.82 -16.219 1 92.38 40 ILE B CA 1
ATOM 1662 C C . ILE B 1 40 ? -18.312 -12.438 -15.586 1 92.38 40 ILE B C 1
ATOM 1664 O O . ILE B 1 40 ? -18.062 -12.328 -14.383 1 92.38 40 ILE B O 1
ATOM 1668 N N . ASP B 1 41 ? -18.5 -11.43 -16.375 1 94.56 41 ASP B N 1
ATOM 1669 C CA . ASP B 1 41 ? -18.406 -10.062 -15.859 1 94.56 41 ASP B CA 1
ATOM 1670 C C . ASP B 1 41 ? -19.5 -9.797 -14.836 1 94.56 41 ASP B C 1
ATOM 1672 O O . ASP B 1 41 ? -19.266 -9.133 -13.828 1 94.56 41 ASP B O 1
ATOM 1676 N N . ASP B 1 42 ? -20.562 -10.297 -15.148 1 95 42 ASP B N 1
ATOM 1677 C CA . ASP B 1 42 ? -21.672 -10.141 -14.203 1 95 42 ASP B CA 1
ATOM 1678 C C . ASP B 1 42 ? -21.359 -10.844 -12.883 1 95 42 ASP B C 1
ATOM 1680 O O . ASP B 1 42 ? -21.609 -10.289 -11.805 1 95 42 ASP B O 1
ATOM 1684 N N . LEU B 1 43 ? -20.891 -11.992 -12.992 1 95 43 LEU B N 1
ATOM 1685 C CA . LEU B 1 43 ? -20.5 -12.766 -11.82 1 95 43 LEU B CA 1
ATOM 1686 C C . LEU B 1 43 ? -19.406 -12.055 -11.039 1 95 43 LEU B C 1
ATOM 1688 O O . LEU B 1 43 ? -19.5 -11.938 -9.812 1 95 43 LEU B O 1
ATOM 1692 N N . LEU B 1 44 ? -18.453 -11.508 -11.711 1 95.5 44 LEU B N 1
ATOM 1693 C CA . LEU B 1 44 ? -17.359 -10.766 -11.094 1 95.5 44 LEU B CA 1
ATOM 1694 C C . LEU B 1 44 ? -17.875 -9.523 -10.383 1 95.5 44 LEU B C 1
ATOM 1696 O O . LEU B 1 44 ? -17.422 -9.195 -9.281 1 95.5 44 LEU B O 1
ATOM 1700 N N . ARG B 1 45 ? -18.734 -8.891 -11.016 1 95.88 45 ARG B N 1
ATOM 1701 C CA . ARG B 1 45 ? -19.328 -7.691 -10.422 1 95.88 45 ARG B CA 1
ATOM 1702 C C . ARG B 1 45 ? -20 -8.016 -9.094 1 95.88 45 ARG B C 1
ATOM 1704 O O . ARG B 1 45 ? -19.766 -7.332 -8.086 1 95.88 45 ARG B O 1
ATOM 1711 N N . GLU B 1 46 ? -20.75 -8.977 -9.117 1 95.69 46 GLU B N 1
ATOM 1712 C CA . GLU B 1 46 ? -21.469 -9.359 -7.906 1 95.69 46 GLU B CA 1
ATOM 1713 C C . GLU B 1 46 ? -20.5 -9.812 -6.812 1 95.69 46 GLU B C 1
ATOM 1715 O O . GLU B 1 46 ? -20.688 -9.484 -5.641 1 95.69 46 GLU B O 1
ATOM 1720 N N . ALA B 1 47 ? -19.562 -10.547 -7.16 1 96.06 47 ALA B N 1
ATOM 1721 C CA . ALA B 1 47 ? -18.547 -11 -6.215 1 96.06 47 ALA B CA 1
ATOM 1722 C C . ALA B 1 47 ? -17.781 -9.82 -5.613 1 96.06 47 ALA B C 1
ATOM 1724 O O . ALA B 1 47 ? -17.578 -9.758 -4.398 1 96.06 47 ALA B O 1
ATOM 1725 N N . ALA B 1 48 ? -17.406 -8.914 -6.484 1 96.31 48 ALA B N 1
ATOM 1726 C CA . ALA B 1 48 ? -16.672 -7.727 -6.043 1 96.31 48 ALA B CA 1
ATOM 1727 C C . ALA B 1 48 ? -17.531 -6.871 -5.113 1 96.31 48 ALA B C 1
ATOM 1729 O O . ALA B 1 48 ? -17.047 -6.398 -4.078 1 96.31 48 ALA B O 1
ATOM 1730 N N . GLU B 1 49 ? -18.75 -6.715 -5.473 1 95.62 49 GLU B N 1
ATOM 1731 C CA . GLU B 1 49 ? -19.672 -5.918 -4.656 1 95.62 49 GLU B CA 1
ATOM 1732 C C . GLU B 1 49 ? -19.875 -6.555 -3.283 1 95.62 49 GLU B C 1
ATOM 1734 O O . GLU B 1 49 ? -19.984 -5.848 -2.277 1 95.62 49 GLU B O 1
ATOM 1739 N N . TYR B 1 50 ? -19.953 -7.828 -3.301 1 94.62 50 TYR B N 1
ATOM 1740 C CA . TYR B 1 50 ? -20.047 -8.539 -2.033 1 94.62 50 TYR B CA 1
ATOM 1741 C C . TYR B 1 50 ? -18.859 -8.234 -1.134 1 94.62 50 TYR B C 1
ATOM 1743 O O . TYR B 1 50 ? -19.031 -7.891 0.038 1 94.62 50 TYR B O 1
ATOM 1751 N N . ASN B 1 51 ? -17.641 -8.359 -1.623 1 92.06 51 ASN B N 1
ATOM 1752 C CA . ASN B 1 51 ? -16.438 -8.094 -0.86 1 92.06 51 ASN B CA 1
ATOM 1753 C C . ASN B 1 51 ? -16.359 -6.637 -0.407 1 92.06 51 ASN B C 1
ATOM 1755 O O . ASN B 1 51 ? -15.984 -6.352 0.731 1 92.06 51 ASN B O 1
ATOM 1759 N N . VAL B 1 52 ? -16.75 -5.734 -1.281 1 92.69 52 VAL B N 1
ATOM 1760 C CA . VAL B 1 52 ? -16.734 -4.305 -1.001 1 92.69 52 VAL B CA 1
ATOM 1761 C C . VAL B 1 52 ? -17.688 -3.99 0.141 1 92.69 52 VAL B C 1
ATOM 1763 O O . VAL B 1 52 ? -17.391 -3.17 1.012 1 92.69 52 VAL B O 1
ATOM 1766 N N . ARG B 1 53 ? -18.797 -4.613 0.118 1 92.06 53 ARG B N 1
ATOM 1767 C CA . ARG B 1 53 ? -19.797 -4.387 1.158 1 92.06 53 ARG B CA 1
ATOM 1768 C C . ARG B 1 53 ? -19.266 -4.789 2.527 1 92.06 53 ARG B C 1
ATOM 1770 O O . ARG B 1 53 ? -19.531 -4.121 3.527 1 92.06 53 ARG B O 1
ATOM 1777 N N . MET B 1 54 ? -18.547 -5.824 2.541 1 86.62 54 MET B N 1
ATOM 1778 C CA . MET B 1 54 ? -17.969 -6.277 3.803 1 86.62 54 MET B CA 1
ATOM 1779 C C . MET B 1 54 ? -16.953 -5.266 4.328 1 86.62 54 MET B C 1
ATOM 1781 O O . MET B 1 54 ? -16.953 -4.945 5.52 1 86.62 54 MET B O 1
ATOM 1785 N N . TRP B 1 55 ? -16.141 -4.781 3.498 1 85.5 55 TRP B N 1
ATOM 1786 C CA . TRP B 1 55 ? -15.164 -3.766 3.854 1 85.5 55 TRP B CA 1
ATOM 1787 C C . TRP B 1 55 ? -15.852 -2.488 4.328 1 85.5 55 TRP B C 1
ATOM 1789 O O . TRP B 1 55 ? -15.461 -1.909 5.344 1 85.5 55 TRP B O 1
ATOM 1799 N N . ALA B 1 56 ? -16.859 -2.096 3.529 1 90.56 56 ALA B N 1
ATOM 1800 C CA . ALA B 1 56 ? -17.578 -0.86 3.818 1 90.56 56 ALA B CA 1
ATOM 1801 C C . ALA B 1 56 ? -18.297 -0.945 5.164 1 90.56 56 ALA B C 1
ATOM 1803 O O . ALA B 1 56 ? -18.328 0.029 5.918 1 90.56 56 ALA B O 1
ATOM 1804 N N . ARG B 1 57 ? -18.828 -2.07 5.461 1 92.56 57 ARG B N 1
ATOM 1805 C CA . ARG B 1 57 ? -19.562 -2.252 6.711 1 92.56 57 ARG B CA 1
ATOM 1806 C C . ARG B 1 57 ? -18.641 -2.061 7.914 1 92.56 57 ARG B C 1
ATOM 1808 O O . ARG B 1 57 ? -19.047 -1.477 8.922 1 92.56 57 ARG B O 1
ATOM 1815 N N . ARG B 1 58 ? -17.531 -2.521 7.809 1 92.06 58 ARG B N 1
ATOM 1816 C CA . ARG B 1 58 ? -16.547 -2.346 8.875 1 92.06 58 ARG B CA 1
ATOM 1817 C C . ARG B 1 58 ? -16.25 -0.868 9.109 1 92.06 58 ARG B C 1
ATOM 1819 O O . ARG B 1 58 ? -16.234 -0.408 10.258 1 92.06 58 ARG B O 1
ATOM 1826 N N . ALA B 1 59 ? -15.969 -0.154 8.055 1 96.19 59 ALA B N 1
ATOM 1827 C CA . ALA B 1 59 ? -15.688 1.276 8.148 1 96.19 59 ALA B CA 1
ATOM 1828 C C . ALA B 1 59 ? -16.875 2.029 8.75 1 96.19 59 ALA B C 1
ATOM 1830 O O . ALA B 1 59 ? -16.688 2.891 9.617 1 96.19 59 ALA B O 1
ATOM 1831 N N . GLU B 1 60 ? -18.047 1.65 8.32 1 97.12 60 GLU B N 1
ATOM 1832 C CA . GLU B 1 60 ? -19.266 2.303 8.789 1 97.12 60 GLU B CA 1
ATOM 1833 C C . GLU B 1 60 ? -19.516 2.023 10.266 1 97.12 60 GLU B C 1
ATOM 1835 O O . GLU B 1 60 ? -19.969 2.902 11 1 97.12 60 GLU B O 1
ATOM 1840 N N . LYS B 1 61 ? -19.203 0.845 10.648 1 96.88 61 LYS B N 1
ATOM 1841 C CA . LYS B 1 61 ? -19.344 0.502 12.062 1 96.88 61 LYS B CA 1
ATOM 1842 C C . LYS B 1 61 ? -18.422 1.358 12.93 1 96.88 61 LYS B C 1
ATOM 1844 O O . LYS B 1 61 ? -18.812 1.813 14 1 96.88 61 LYS B O 1
ATOM 1849 N N . ALA B 1 62 ? -17.203 1.527 12.5 1 97.75 62 ALA B N 1
ATOM 1850 C CA . ALA B 1 62 ? -16.266 2.385 13.219 1 97.75 62 ALA B CA 1
ATOM 1851 C C . ALA B 1 62 ? -16.781 3.82 13.289 1 97.75 62 ALA B C 1
ATOM 1853 O O . ALA B 1 62 ? -16.656 4.477 14.328 1 97.75 62 ALA B O 1
ATOM 1854 N N . ALA B 1 63 ? -17.344 4.309 12.188 1 98.5 63 ALA B N 1
ATOM 1855 C CA . ALA B 1 63 ? -17.922 5.652 12.148 1 98.5 63 ALA B CA 1
ATOM 1856 C C . ALA B 1 63 ? -19.094 5.773 13.102 1 98.5 63 ALA B C 1
ATOM 1858 O O . ALA B 1 63 ? -19.234 6.766 13.82 1 98.5 63 ALA B O 1
ATOM 1859 N N . ASP B 1 64 ? -19.938 4.723 13.094 1 98.38 64 ASP B N 1
ATOM 1860 C CA . ASP B 1 64 ? -21.062 4.695 14.023 1 98.38 64 ASP B CA 1
ATOM 1861 C C . ASP B 1 64 ? -20.578 4.766 15.477 1 98.38 64 ASP B C 1
ATOM 1863 O O . ASP B 1 64 ? -21.156 5.496 16.281 1 98.38 64 ASP B O 1
ATOM 1867 N N . ALA B 1 65 ? -19.562 4.047 15.758 1 98.31 65 ALA B N 1
ATOM 1868 C CA . ALA B 1 65 ? -18.984 4.047 17.094 1 98.31 65 ALA B CA 1
ATOM 1869 C C . ALA B 1 65 ? -18.484 5.434 17.484 1 98.31 65 ALA B C 1
ATOM 1871 O O . ALA B 1 65 ? -18.656 5.871 18.625 1 98.31 65 ALA B O 1
ATOM 1872 N N . ALA B 1 66 ? -17.875 6.094 16.531 1 98.5 66 ALA B N 1
ATOM 1873 C CA . ALA B 1 66 ? -17.375 7.449 16.781 1 98.5 66 ALA B CA 1
ATOM 1874 C C . ALA B 1 66 ? -18.531 8.391 17.109 1 98.5 66 ALA B C 1
ATOM 1876 O O . ALA B 1 66 ? -18.391 9.273 17.969 1 98.5 66 ALA B O 1
ATOM 1877 N N . GLU B 1 67 ? -19.609 8.234 16.469 1 98.12 67 GLU B N 1
ATOM 1878 C CA . GLU B 1 67 ? -20.75 9.133 16.609 1 98.12 67 GLU B CA 1
ATOM 1879 C C . GLU B 1 67 ? -21.453 8.922 17.953 1 98.12 67 GLU B C 1
ATOM 1881 O O . GLU B 1 67 ? -22.219 9.773 18.406 1 98.12 67 GLU B O 1
ATOM 1886 N N . ASP B 1 68 ? -21.172 7.777 18.578 1 98.06 68 ASP B N 1
ATOM 1887 C CA . ASP B 1 68 ? -21.734 7.477 19.891 1 98.06 68 ASP B CA 1
ATOM 1888 C C . ASP B 1 68 ? -20.875 8.078 21 1 98.06 68 ASP B C 1
ATOM 1890 O O . ASP B 1 68 ? -21.234 8.023 22.172 1 98.06 68 ASP B O 1
ATOM 1894 N N . LEU B 1 69 ? -19.781 8.672 20.688 1 98.25 69 LEU B N 1
ATOM 1895 C CA . LEU B 1 69 ? -18.844 9.211 21.656 1 98.25 69 LEU B CA 1
ATOM 1896 C C . LEU B 1 69 ? -18.969 10.734 21.75 1 98.25 69 LEU B C 1
ATOM 1898 O O . LEU B 1 69 ? -19.469 11.375 20.828 1 98.25 69 LEU B O 1
ATOM 1902 N N . THR B 1 70 ? -18.562 11.25 22.938 1 98.12 70 THR B N 1
ATOM 1903 C CA . THR B 1 70 ? -18.344 12.688 22.984 1 98.12 70 THR B CA 1
ATOM 1904 C C . THR B 1 70 ? -17.172 13.094 22.094 1 98.12 70 THR B C 1
ATOM 1906 O O . THR B 1 70 ? -16.359 12.258 21.734 1 98.12 70 THR B O 1
ATOM 1909 N N . ARG B 1 71 ? -17.109 14.359 21.781 1 97.12 71 ARG B N 1
ATOM 1910 C CA . ARG B 1 71 ? -16.016 14.844 20.953 1 97.12 71 ARG B CA 1
ATOM 1911 C C . ARG B 1 71 ? -14.664 14.531 21.594 1 97.12 71 ARG B C 1
ATOM 1913 O O . ARG B 1 71 ? -13.727 14.117 20.922 1 97.12 71 ARG B O 1
ATOM 1920 N N . GLU B 1 72 ? -14.578 14.703 22.875 1 97.12 72 GLU B N 1
ATOM 1921 C CA . GLU B 1 72 ? -13.344 14.438 23.609 1 97.12 72 GLU B CA 1
ATOM 1922 C C . GLU B 1 72 ? -12.969 12.961 23.547 1 97.12 72 GLU B C 1
ATOM 1924 O O . GLU B 1 72 ? -11.805 12.617 23.344 1 97.12 72 GLU B O 1
ATOM 1929 N N . GLU B 1 73 ? -13.914 12.117 23.672 1 98.06 73 GLU B N 1
ATOM 1930 C CA . GLU B 1 73 ? -13.688 10.68 23.594 1 98.06 73 GLU B CA 1
ATOM 1931 C C . GLU B 1 73 ? -13.281 10.25 22.188 1 98.06 73 GLU B C 1
ATOM 1933 O O . GLU B 1 73 ? -12.383 9.422 22.031 1 98.06 73 GLU B O 1
ATOM 1938 N N . ALA B 1 74 ? -13.977 10.789 21.203 1 97.88 74 ALA B N 1
ATOM 1939 C CA . ALA B 1 74 ? -13.664 10.484 19.812 1 97.88 74 ALA B CA 1
ATOM 1940 C C . ALA B 1 74 ? -12.234 10.906 19.469 1 97.88 74 ALA B C 1
ATOM 1942 O O . ALA B 1 74 ? -11.516 10.18 18.781 1 97.88 74 ALA B O 1
ATOM 1943 N N . ARG B 1 75 ? -11.883 12.047 19.969 1 96.5 75 ARG B N 1
ATOM 1944 C CA . ARG B 1 75 ? -10.531 12.547 19.719 1 96.5 75 ARG B CA 1
ATOM 1945 C C . ARG B 1 75 ? -9.484 11.641 20.375 1 96.5 75 ARG B C 1
ATOM 1947 O O . ARG B 1 75 ? -8.477 11.312 19.75 1 96.5 75 ARG B O 1
ATOM 1954 N N . ALA B 1 76 ? -9.789 11.18 21.562 1 97.31 76 ALA B N 1
ATOM 1955 C CA . ALA B 1 76 ? -8.867 10.305 22.281 1 97.31 76 ALA B CA 1
ATOM 1956 C C . ALA B 1 76 ? -8.727 8.953 21.594 1 97.31 76 ALA B C 1
ATOM 1958 O O . ALA B 1 76 ? -7.68 8.312 21.672 1 97.31 76 ALA B O 1
ATOM 1959 N N . GLN B 1 77 ? -9.719 8.531 20.875 1 98.12 77 GLN B N 1
ATOM 1960 C CA . GLN B 1 77 ? -9.75 7.195 20.281 1 98.12 77 GLN B CA 1
ATOM 1961 C C . GLN B 1 77 ? -9.617 7.262 18.766 1 98.12 77 GLN B C 1
ATOM 1963 O O . GLN B 1 77 ? -9.789 6.254 18.078 1 98.12 77 GLN B O 1
ATOM 1968 N N . VAL B 1 78 ? -9.312 8.383 18.219 1 98.38 78 VAL B N 1
ATOM 1969 C CA . VAL B 1 78 ? -9.453 8.633 16.781 1 98.38 78 VAL B CA 1
ATOM 1970 C C . VAL B 1 78 ? -8.547 7.688 16 1 98.38 78 VAL B C 1
ATOM 1972 O O . VAL B 1 78 ? -8.961 7.137 14.977 1 98.38 78 VAL B O 1
ATOM 1975 N N . VAL B 1 79 ? -7.367 7.453 16.469 1 98.44 79 VAL B N 1
ATOM 1976 C CA . VAL B 1 79 ? -6.438 6.582 15.766 1 98.44 79 VAL B CA 1
ATOM 1977 C C . VAL B 1 79 ? -6.984 5.156 15.727 1 98.44 79 VAL B C 1
ATOM 1979 O O . VAL B 1 79 ? -6.992 4.516 14.672 1 98.44 79 VAL B O 1
ATOM 1982 N N . GLU B 1 80 ? -7.473 4.672 16.859 1 97.62 80 GLU B N 1
ATOM 1983 C CA . GLU B 1 80 ? -8.031 3.326 16.922 1 97.62 80 GLU B CA 1
ATOM 1984 C C . GLU B 1 80 ? -9.273 3.197 16.047 1 97.62 80 GLU B C 1
ATOM 1986 O O . GLU B 1 80 ? -9.453 2.182 15.375 1 97.62 80 GLU B O 1
ATOM 1991 N N . LEU B 1 81 ? -10.109 4.168 16.062 1 98.25 81 LEU B N 1
ATOM 1992 C CA . LEU B 1 81 ? -11.32 4.156 15.25 1 98.25 81 LEU B CA 1
ATOM 1993 C C . LEU B 1 81 ? -10.977 4.137 13.758 1 98.25 81 LEU B C 1
ATOM 1995 O O . LEU B 1 81 ? -11.578 3.393 12.984 1 98.25 81 LEU B O 1
ATOM 1999 N N . LEU B 1 82 ? -10.016 4.938 13.391 1 98.31 82 LEU B N 1
ATOM 2000 C CA . LEU B 1 82 ? -9.586 4.98 12 1 98.31 82 LEU B CA 1
ATOM 2001 C C . LEU B 1 82 ? -8.969 3.648 11.578 1 98.31 82 LEU B C 1
ATOM 2003 O O . LEU B 1 82 ? -9.203 3.172 10.469 1 98.31 82 LEU B O 1
ATOM 2007 N N . LEU B 1 83 ? -8.172 3.043 12.461 1 96.88 83 LEU B N 1
ATOM 2008 C CA . LEU B 1 83 ? -7.582 1.744 12.156 1 96.88 83 LEU B CA 1
ATOM 2009 C C . LEU B 1 83 ? -8.664 0.679 12 1 96.88 83 LEU B C 1
ATOM 2011 O O . LEU B 1 83 ? -8.57 -0.175 11.117 1 96.88 83 LEU B O 1
ATOM 2015 N N . GLN B 1 84 ? -9.648 0.722 12.82 1 95.38 84 GLN B N 1
ATOM 2016 C CA . GLN B 1 84 ? -10.766 -0.212 12.719 1 95.38 84 GLN B CA 1
ATOM 2017 C C . GLN B 1 84 ? -11.5 -0.052 11.391 1 95.38 84 GLN B C 1
ATOM 2019 O O . GLN B 1 84 ? -11.961 -1.036 10.812 1 95.38 84 GLN B O 1
ATOM 2024 N N . ALA B 1 85 ? -11.57 1.14 10.945 1 96.19 85 ALA B N 1
ATOM 2025 C CA . ALA B 1 85 ? -12.25 1.416 9.688 1 96.19 85 ALA B CA 1
ATOM 2026 C C . ALA B 1 85 ? -11.438 0.905 8.5 1 96.19 85 ALA B C 1
ATOM 2028 O O . ALA B 1 85 ? -11.992 0.372 7.539 1 96.19 85 ALA B O 1
ATOM 2029 N N . CYS B 1 86 ? -10.125 1.039 8.586 1 95.19 86 CYS B N 1
ATOM 2030 C CA . CYS B 1 86 ? -9.281 0.858 7.414 1 95.19 86 CYS B CA 1
ATOM 2031 C C . CYS B 1 86 ? -8.758 -0.57 7.332 1 95.19 86 CYS B C 1
ATOM 2033 O O . CYS B 1 86 ? -8.461 -1.066 6.246 1 95.19 86 CYS B O 1
ATOM 2035 N N . LEU B 1 87 ? -8.555 -1.198 8.5 1 93.06 87 LEU B N 1
ATOM 2036 C CA . LEU B 1 87 ? -7.891 -2.498 8.516 1 93.06 87 LEU B CA 1
ATOM 2037 C C . LEU B 1 87 ? -8.859 -3.594 8.945 1 93.06 87 LEU B C 1
ATOM 2039 O O . LEU B 1 87 ? -9.688 -3.383 9.836 1 93.06 87 LEU B O 1
ATOM 2043 N N . PRO B 1 88 ? -8.766 -4.727 8.367 1 84.12 88 PRO B N 1
ATOM 2044 C CA . PRO B 1 88 ? -9.578 -5.848 8.852 1 84.12 88 PRO B CA 1
ATOM 2045 C C . PRO B 1 88 ? -9.18 -6.316 10.242 1 84.12 88 PRO B C 1
ATOM 2047 O O . PRO B 1 88 ? -8.016 -6.188 10.633 1 84.12 88 PRO B O 1
ATOM 2050 N N . GLU B 1 89 ? -10.258 -6.449 11.297 1 69.62 89 GLU B N 1
ATOM 2051 C CA . GLU B 1 89 ? -10.023 -6.898 12.664 1 69.62 89 GLU B CA 1
ATOM 2052 C C . GLU B 1 89 ? -9.25 -8.211 12.68 1 69.62 89 GLU B C 1
ATOM 2054 O O . GLU B 1 89 ? -8.297 -8.367 13.453 1 69.62 89 GLU B O 1
ATOM 2059 N N . ASP B 1 90 ? -10.148 -9.273 12.781 1 55.22 90 ASP B N 1
ATOM 2060 C CA . ASP B 1 90 ? -9.695 -10.648 13.008 1 55.22 90 ASP B CA 1
ATOM 2061 C C . ASP B 1 90 ? -8.812 -11.125 11.859 1 55.22 90 ASP B C 1
ATOM 2063 O O . ASP B 1 90 ? -8.406 -12.289 11.82 1 55.22 90 ASP B O 1
ATOM 2067 N N . LEU B 1 91 ? -9.367 -10.758 10.859 1 49.66 91 LEU B N 1
ATOM 2068 C CA . LEU B 1 91 ? -8.961 -11.703 9.836 1 49.66 91 LEU B CA 1
ATOM 2069 C C . LEU B 1 91 ? -7.445 -11.852 9.797 1 49.66 91 LEU B C 1
ATOM 2071 O O . LEU B 1 91 ? -6.719 -10.938 10.188 1 49.66 91 LEU B O 1
ATOM 2075 N N . VAL B 1 92 ? -6.961 -13.156 9.508 1 47.94 92 VAL B N 1
ATOM 2076 C CA . VAL B 1 92 ? -5.66 -13.789 9.273 1 47.94 92 VAL B CA 1
ATOM 2077 C C . VAL B 1 92 ? -4.699 -12.766 8.672 1 47.94 92 VAL B C 1
ATOM 2079 O O . VAL B 1 92 ? -3.57 -12.609 9.141 1 47.94 92 VAL B O 1
ATOM 2082 N N . VAL B 1 93 ? -4.406 -12.445 7.273 1 57 93 VAL B N 1
ATOM 2083 C CA . VAL B 1 93 ? -3.09 -11.977 6.852 1 57 93 VAL B CA 1
ATOM 2084 C C . VAL B 1 93 ? -3.227 -10.656 6.098 1 57 93 VAL B C 1
ATOM 2086 O O . VAL B 1 93 ? -3.736 -10.625 4.973 1 57 93 VAL B O 1
ATOM 2089 N N . PRO B 1 94 ? -3.09 -9.484 6.914 1 72.44 94 PRO B N 1
ATOM 2090 C CA . PRO B 1 94 ? -2.963 -8.211 6.195 1 72.44 94 PRO B CA 1
ATOM 2091 C C . PRO B 1 94 ? -2.373 -8.383 4.797 1 72.44 94 PRO B C 1
ATOM 2093 O O . PRO B 1 94 ? -2.768 -7.68 3.865 1 72.44 94 PRO B O 1
ATOM 2096 N N . VAL B 1 95 ? -1.804 -9.453 4.707 1 84.06 95 VAL B N 1
ATOM 2097 C CA . VAL B 1 95 ? -1.147 -9.656 3.42 1 84.06 95 VAL B CA 1
ATOM 2098 C C . VAL B 1 95 ? -2.186 -10.039 2.365 1 84.06 95 VAL B C 1
ATOM 2100 O O . VAL B 1 95 ? -2.184 -9.492 1.26 1 84.06 95 VAL B O 1
ATOM 2103 N N . ALA B 1 96 ? -3.113 -10.906 2.781 1 84.06 96 ALA B N 1
ATOM 2104 C CA . ALA B 1 96 ? -4.125 -11.367 1.833 1 84.06 96 ALA B CA 1
ATOM 2105 C C . ALA B 1 96 ? -5.023 -10.219 1.386 1 84.06 96 ALA B C 1
ATOM 2107 O O . ALA B 1 96 ? -5.434 -10.156 0.224 1 84.06 96 ALA B O 1
ATOM 2108 N N . HIS B 1 97 ? -5.363 -9.312 2.285 1 87.25 97 HIS B N 1
ATOM 2109 C CA . HIS B 1 97 ? -6.176 -8.141 1.971 1 87.25 97 HIS B CA 1
ATOM 2110 C C . HIS B 1 97 ? -5.516 -7.281 0.899 1 87.25 97 HIS B C 1
ATOM 2112 O O . HIS B 1 97 ? -6.16 -6.902 -0.083 1 87.25 97 HIS B O 1
ATOM 2118 N N . TYR B 1 98 ? -4.285 -7.055 1.033 1 90.81 98 TYR B N 1
ATOM 2119 C CA . TYR B 1 98 ? -3.59 -6.168 0.108 1 90.81 98 TYR B CA 1
ATOM 2120 C C . TYR B 1 98 ? -3.252 -6.891 -1.191 1 90.81 98 TYR B C 1
ATOM 2122 O O . TYR B 1 98 ? -3.217 -6.273 -2.26 1 90.81 98 TYR B O 1
ATOM 2130 N N . GLU B 1 99 ? -3.062 -8.188 -1.118 1 87.88 99 GLU B N 1
ATOM 2131 C CA . GLU B 1 99 ? -2.938 -8.969 -2.346 1 87.88 99 GLU B CA 1
ATOM 2132 C C . GLU B 1 99 ? -4.195 -8.852 -3.201 1 87.88 99 GLU B C 1
ATOM 2134 O O . GLU B 1 99 ? -4.109 -8.688 -4.422 1 87.88 99 GLU B O 1
ATOM 2139 N N . GLN B 1 100 ? -5.277 -8.945 -2.527 1 89 100 GLN B N 1
ATOM 2140 C CA . GLN B 1 100 ? -6.551 -8.781 -3.221 1 89 100 GLN B CA 1
ATOM 2141 C C . GLN B 1 100 ? -6.629 -7.422 -3.912 1 89 100 GLN B C 1
ATOM 2143 O O . GLN B 1 100 ? -7.082 -7.324 -5.055 1 89 100 GLN B O 1
ATOM 2148 N N . LEU B 1 101 ? -6.191 -6.406 -3.266 1 91.19 101 LEU B N 1
ATOM 2149 C CA . LEU B 1 101 ? -6.25 -5.059 -3.818 1 91.19 101 LEU B CA 1
ATOM 2150 C C . LEU B 1 101 ? -5.336 -4.934 -5.035 1 91.19 101 LEU B C 1
ATOM 2152 O O . LEU B 1 101 ? -5.668 -4.238 -5.996 1 91.19 101 LEU B O 1
ATOM 2156 N N . MET B 1 102 ? -4.242 -5.637 -5.031 1 91.12 102 MET B N 1
ATOM 2157 C CA . MET B 1 102 ? -3.285 -5.578 -6.133 1 91.12 102 MET B CA 1
ATOM 2158 C C . MET B 1 102 ? -3.838 -6.277 -7.371 1 91.12 102 MET B C 1
ATOM 2160 O O . MET B 1 102 ? -3.545 -5.871 -8.5 1 91.12 102 MET B O 1
ATOM 2164 N N . THR B 1 103 ? -4.664 -7.273 -7.203 1 90.81 103 THR B N 1
ATOM 2165 C CA . THR B 1 103 ? -5.164 -8.055 -8.328 1 90.81 103 THR B CA 1
ATOM 2166 C C . THR B 1 103 ? -6.402 -7.398 -8.938 1 90.81 103 THR B C 1
ATOM 2168 O O . THR B 1 103 ? -6.832 -7.766 -10.031 1 90.81 103 THR B O 1
ATOM 2171 N N . ALA B 1 104 ? -6.973 -6.398 -8.219 1 92.38 104 ALA B N 1
ATOM 2172 C CA . ALA B 1 104 ? -8.172 -5.711 -8.703 1 92.38 104 ALA B CA 1
ATOM 2173 C C . ALA B 1 104 ? -7.945 -5.137 -10.094 1 92.38 104 ALA B C 1
ATOM 2175 O O . ALA B 1 104 ? -8.867 -5.102 -10.914 1 92.38 104 ALA B O 1
ATOM 2176 N N . ALA B 1 105 ? -6.703 -4.773 -10.406 1 90.06 105 ALA B N 1
ATOM 2177 C CA . ALA B 1 105 ? -6.344 -4.109 -11.656 1 90.06 105 ALA B CA 1
ATOM 2178 C C . ALA B 1 105 ? -6.559 -5.039 -12.852 1 90.06 105 ALA B C 1
ATOM 2180 O O . ALA B 1 105 ? -6.598 -4.586 -13.992 1 90.06 105 ALA B O 1
ATOM 2181 N N . GLU B 1 106 ? -6.754 -6.289 -12.641 1 91.75 106 GLU B N 1
ATOM 2182 C CA . GLU B 1 106 ? -6.934 -7.281 -13.695 1 91.75 106 GLU B CA 1
ATOM 2183 C C . GLU B 1 106 ? -8.312 -7.16 -14.336 1 91.75 106 GLU B C 1
ATOM 2185 O O . GLU B 1 106 ? -8.555 -7.73 -15.406 1 91.75 106 GLU B O 1
ATOM 2190 N N . SER B 1 107 ? -9.195 -6.438 -13.664 1 95.12 107 SER B N 1
ATOM 2191 C CA . SER B 1 107 ? -10.57 -6.355 -14.156 1 95.12 107 SER B CA 1
ATOM 2192 C C . SER B 1 107 ? -11.172 -4.977 -13.898 1 95.12 107 SER B C 1
ATOM 2194 O O . SER B 1 107 ? -11.219 -4.52 -12.758 1 95.12 107 SER B O 1
ATOM 2196 N N . SER B 1 108 ? -11.648 -4.41 -14.953 1 95.06 108 SER B N 1
ATOM 2197 C CA . SER B 1 108 ? -12.258 -3.09 -14.82 1 95.06 108 SER B CA 1
ATOM 2198 C C . SER B 1 108 ? -13.547 -3.16 -14 1 95.06 108 SER B C 1
ATOM 2200 O O . SER B 1 108 ? -13.891 -2.213 -13.289 1 95.06 108 SER B O 1
ATOM 2202 N N . VAL B 1 109 ? -14.117 -4.305 -14.039 1 95.69 109 VAL B N 1
ATOM 2203 C CA . VAL B 1 109 ? -15.336 -4.512 -13.273 1 95.69 109 VAL B CA 1
ATOM 2204 C C . VAL B 1 109 ? -15.016 -4.496 -11.781 1 95.69 109 VAL B C 1
ATOM 2206 O O . VAL B 1 109 ? -15.734 -3.881 -10.984 1 95.69 109 VAL B O 1
ATOM 2209 N N . VAL B 1 110 ? -13.977 -5.055 -11.461 1 96.31 110 VAL B N 1
ATOM 2210 C CA . VAL B 1 110 ? -13.562 -5.152 -10.07 1 96.31 110 VAL B CA 1
ATOM 2211 C C . VAL B 1 110 ? -13.062 -3.793 -9.586 1 96.31 110 VAL B C 1
ATOM 2213 O O . VAL B 1 110 ? -13.438 -3.334 -8.5 1 96.31 110 VAL B O 1
ATOM 2216 N N . THR B 1 111 ? -12.281 -3.104 -10.445 1 96.44 111 THR B N 1
ATOM 2217 C CA . THR B 1 111 ? -11.773 -1.8 -10.031 1 96.44 111 THR B CA 1
ATOM 2218 C C . THR B 1 111 ? -12.922 -0.812 -9.836 1 96.44 111 THR B C 1
ATOM 2220 O O . THR B 1 111 ? -12.875 0.029 -8.938 1 96.44 111 THR B O 1
ATOM 2223 N N . THR B 1 112 ? -13.93 -0.951 -10.609 1 96.5 112 THR B N 1
ATOM 2224 C CA . THR B 1 112 ? -15.102 -0.083 -10.477 1 96.5 112 THR B CA 1
ATOM 2225 C C . THR B 1 112 ? -15.797 -0.323 -9.141 1 96.5 112 THR B C 1
ATOM 2227 O O . THR B 1 112 ? -16.172 0.628 -8.445 1 96.5 112 THR B O 1
ATOM 2230 N N . ALA B 1 113 ? -15.953 -1.545 -8.805 1 95.44 113 ALA B N 1
ATOM 2231 C CA . ALA B 1 113 ? -16.562 -1.876 -7.516 1 95.44 113 ALA B CA 1
ATOM 2232 C C . ALA B 1 113 ? -15.711 -1.365 -6.359 1 95.44 113 ALA B C 1
ATOM 2234 O O . ALA B 1 113 ? -16.234 -0.816 -5.387 1 95.44 113 ALA B O 1
ATOM 2235 N N . TYR B 1 114 ? -14.461 -1.512 -6.457 1 95.56 114 TYR B N 1
ATOM 2236 C CA . TYR B 1 114 ? -13.555 -1.103 -5.387 1 95.56 114 TYR B CA 1
ATOM 2237 C C . TYR B 1 114 ? -13.547 0.414 -5.23 1 95.56 114 TYR B C 1
ATOM 2239 O O . TYR B 1 114 ? -13.406 0.929 -4.121 1 95.56 114 TYR B O 1
ATOM 2247 N N . ARG B 1 115 ? -13.781 1.128 -6.363 1 95.06 115 ARG B N 1
ATOM 2248 C CA . ARG B 1 115 ? -13.922 2.578 -6.293 1 95.06 115 ARG B CA 1
ATOM 2249 C C . ARG B 1 115 ? -15.109 2.971 -5.422 1 95.06 115 ARG B C 1
ATOM 2251 O O . ARG B 1 115 ? -15.016 3.9 -4.617 1 95.06 115 ARG B O 1
ATOM 2258 N N . ARG B 1 116 ? -16.109 2.289 -5.57 1 93.19 116 ARG B N 1
ATOM 2259 C CA . ARG B 1 116 ? -17.297 2.564 -4.77 1 93.19 116 ARG B CA 1
ATOM 2260 C C . ARG B 1 116 ? -17.062 2.236 -3.299 1 93.19 116 ARG B C 1
ATOM 2262 O O . ARG B 1 116 ? -17.516 2.957 -2.412 1 93.19 116 ARG B O 1
ATOM 2269 N N . GLY B 1 117 ? -16.375 1.147 -3.061 1 93.56 117 GLY B N 1
ATOM 2270 C CA . GLY B 1 117 ? -15.977 0.807 -1.703 1 93.56 117 GLY B CA 1
ATOM 2271 C C . GLY B 1 117 ? -15.094 1.86 -1.058 1 93.56 117 GLY B C 1
ATOM 2272 O O . GLY B 1 117 ? -15.273 2.195 0.114 1 93.56 117 GLY B O 1
ATOM 2273 N N . ARG B 1 118 ? -14.227 2.402 -1.879 1 94.5 118 ARG B N 1
ATOM 2274 C CA . ARG B 1 118 ? -13.336 3.447 -1.391 1 94.5 118 ARG B CA 1
ATOM 2275 C C . ARG B 1 118 ? -14.109 4.699 -1.01 1 94.5 118 ARG B C 1
ATOM 2277 O O . ARG B 1 118 ? -13.812 5.344 -0.003 1 94.5 118 ARG B O 1
ATOM 2284 N N . GLU B 1 119 ? -15.062 5.027 -1.765 1 95.44 119 GLU B N 1
ATOM 2285 C CA . GLU B 1 119 ? -15.906 6.176 -1.456 1 95.44 119 GLU B CA 1
ATOM 2286 C C . GLU B 1 119 ? -16.609 5.996 -0.114 1 95.44 119 GLU B C 1
ATOM 2288 O O . GLU B 1 119 ? -16.703 6.941 0.676 1 95.44 119 GLU B O 1
ATOM 2293 N N . ARG B 1 120 ? -17.094 4.863 0.093 1 96.25 120 ARG B N 1
ATOM 2294 C CA . ARG B 1 120 ? -17.734 4.57 1.364 1 96.25 120 ARG B CA 1
ATOM 2295 C C . ARG B 1 120 ? -16.75 4.637 2.52 1 96.25 120 ARG B C 1
ATOM 2297 O O . ARG B 1 120 ? -17.078 5.137 3.598 1 96.25 120 ARG B O 1
ATOM 2304 N N . LEU B 1 121 ? -15.578 4.125 2.275 1 96.5 121 LEU B N 1
ATOM 2305 C CA . LEU B 1 121 ? -14.516 4.211 3.275 1 96.5 121 LEU B CA 1
ATOM 2306 C C . LEU B 1 121 ? -14.18 5.664 3.584 1 96.5 121 LEU B C 1
ATOM 2308 O O . LEU B 1 121 ? -14.109 6.055 4.75 1 96.5 121 LEU B O 1
ATOM 2312 N N . ASP B 1 122 ? -14 6.434 2.543 1 97.19 122 ASP B N 1
ATOM 2313 C CA . ASP B 1 122 ? -13.68 7.848 2.713 1 97.19 122 ASP B CA 1
ATOM 2314 C C . ASP B 1 122 ? -14.766 8.57 3.504 1 97.19 122 ASP B C 1
ATOM 2316 O O . ASP B 1 122 ? -14.469 9.391 4.371 1 97.19 122 ASP B O 1
ATOM 2320 N N . ASP B 1 123 ? -15.969 8.211 3.186 1 98.06 123 ASP B N 1
ATOM 2321 C CA . ASP B 1 123 ? -17.094 8.805 3.908 1 98.06 123 ASP B CA 1
ATOM 2322 C C . ASP B 1 123 ? -17.047 8.438 5.387 1 98.06 123 ASP B C 1
ATOM 2324 O O . ASP B 1 123 ? -17.25 9.297 6.254 1 98.06 123 ASP B O 1
ATOM 2328 N N . ALA B 1 124 ? -16.844 7.215 5.645 1 98.38 124 ALA B N 1
ATOM 2329 C CA . ALA B 1 124 ? -16.781 6.754 7.027 1 98.38 124 ALA B CA 1
ATOM 2330 C C . ALA B 1 124 ? -15.633 7.434 7.773 1 98.38 124 ALA B C 1
ATOM 2332 O O . ALA B 1 124 ? -15.797 7.871 8.914 1 98.38 124 ALA B O 1
ATOM 2333 N N . ILE B 1 125 ? -14.477 7.531 7.176 1 98.5 125 ILE B N 1
ATOM 2334 C CA . ILE B 1 125 ? -13.328 8.195 7.781 1 98.5 125 ILE B CA 1
ATOM 2335 C C . ILE B 1 125 ? -13.664 9.656 8.062 1 98.5 125 ILE B C 1
ATOM 2337 O O . ILE B 1 125 ? -13.352 10.172 9.141 1 98.5 125 ILE B O 1
ATOM 2341 N N . SER B 1 126 ? -14.312 10.297 7.102 1 98.44 126 SER B N 1
ATOM 2342 C CA . SER B 1 126 ? -14.711 11.688 7.273 1 98.44 126 SER B CA 1
ATOM 2343 C C . SER B 1 126 ? -15.617 11.852 8.492 1 98.44 126 SER B C 1
ATOM 2345 O O . SER B 1 126 ? -15.469 12.812 9.25 1 98.44 126 SER B O 1
ATOM 2347 N N . ARG B 1 127 ? -16.531 10.969 8.664 1 98.56 127 ARG B N 1
ATOM 2348 C CA . ARG B 1 127 ? -17.438 10.992 9.812 1 98.56 127 ARG B CA 1
ATOM 2349 C C . ARG B 1 127 ? -16.656 10.852 11.117 1 98.56 127 ARG B C 1
ATOM 2351 O O . ARG B 1 127 ? -16.906 11.586 12.07 1 98.56 127 ARG B O 1
ATOM 2358 N N . ILE B 1 128 ? -15.703 9.945 11.164 1 98.69 128 ILE B N 1
ATOM 2359 C CA . ILE B 1 128 ? -14.875 9.734 12.352 1 98.69 128 ILE B CA 1
ATOM 2360 C C . ILE B 1 128 ? -14.086 11.008 12.664 1 98.69 128 ILE B C 1
ATOM 2362 O O . ILE B 1 128 ? -14.062 11.469 13.805 1 98.69 128 ILE B O 1
ATOM 2366 N N . LEU B 1 129 ? -13.484 11.547 11.594 1 98.19 129 LEU B N 1
ATOM 2367 C CA . LEU B 1 129 ? -12.672 12.742 11.758 1 98.19 129 LEU B CA 1
ATOM 2368 C C . LEU B 1 129 ? -13.523 13.914 12.25 1 98.19 129 LEU B C 1
ATOM 2370 O O . LEU B 1 129 ? -13.094 14.672 13.125 1 98.19 129 LEU B O 1
ATOM 2374 N N . ARG B 1 130 ? -14.672 14.031 11.695 1 97.69 130 ARG B N 1
ATOM 2375 C CA . ARG B 1 130 ? -15.586 15.086 12.117 1 97.69 130 ARG B CA 1
ATOM 2376 C C . ARG B 1 130 ? -15.93 14.953 13.602 1 97.69 130 ARG B C 1
ATOM 2378 O O . ARG B 1 130 ? -15.906 15.938 14.336 1 97.69 130 ARG B O 1
ATOM 2385 N N . CYS B 1 131 ? -16.25 13.797 14.078 1 98 131 CYS B N 1
ATOM 2386 C CA . CYS B 1 131 ? -16.578 13.547 15.477 1 98 131 CYS B CA 1
ATOM 2387 C C . CYS B 1 131 ? -15.414 13.898 16.391 1 98 131 CYS B C 1
ATOM 2389 O O . CYS B 1 131 ? -15.617 14.336 17.516 1 98 131 CYS B O 1
ATOM 2391 N N . ALA B 1 132 ? -14.211 13.758 15.883 1 97.38 132 ALA B N 1
ATOM 2392 C CA . ALA B 1 132 ? -13.008 14.016 16.672 1 97.38 132 ALA B CA 1
ATOM 2393 C C . ALA B 1 132 ? -12.578 15.469 16.562 1 97.38 132 ALA B C 1
ATOM 2395 O O . ALA B 1 132 ? -11.555 15.867 17.125 1 97.38 132 ALA B O 1
ATOM 2396 N N . GLY B 1 133 ? -13.273 16.25 15.758 1 95.81 133 GLY B N 1
ATOM 2397 C CA . GLY B 1 133 ? -12.93 17.656 15.57 1 95.81 133 GLY B CA 1
ATOM 2398 C C . GLY B 1 133 ? -11.828 17.875 14.562 1 95.81 133 GLY B C 1
ATOM 2399 O O . GLY B 1 133 ? -11.086 18.844 14.648 1 95.81 133 GLY B O 1
ATOM 2400 N N . LEU B 1 134 ? -11.656 16.969 13.656 1 96.38 134 LEU B N 1
ATOM 2401 C CA . LEU B 1 134 ? -10.594 17.016 12.656 1 96.38 134 LEU B CA 1
ATOM 2402 C C . LEU B 1 134 ? -11.172 17.031 11.25 1 96.38 134 LEU B C 1
ATOM 2404 O O . LEU B 1 134 ? -10.695 16.297 10.367 1 96.38 134 LEU B O 1
ATOM 2408 N N . SER B 1 135 ? -12.211 17.812 11.023 1 94.75 135 SER B N 1
ATOM 2409 C CA . SER B 1 135 ? -13 17.766 9.805 1 94.75 135 SER B CA 1
ATOM 2410 C C . SER B 1 135 ? -12.203 18.266 8.602 1 94.75 135 SER B C 1
ATOM 2412 O O . SER B 1 135 ? -12.57 18.016 7.457 1 94.75 135 SER B O 1
ATOM 2414 N N . LYS B 1 136 ? -11.062 18.906 8.844 1 92.81 136 LYS B N 1
ATOM 2415 C CA . LYS B 1 136 ? -10.289 19.469 7.738 1 92.81 136 LYS B CA 1
ATOM 2416 C C . LYS B 1 136 ? -9.266 18.469 7.219 1 92.81 136 LYS B C 1
ATOM 2418 O O . LYS B 1 136 ? -8.656 18.672 6.168 1 92.81 136 LYS B O 1
ATOM 2423 N N . VAL B 1 137 ? -9.086 17.422 8.008 1 94.62 137 VAL B N 1
ATOM 2424 C CA . VAL B 1 137 ? -8.141 16.391 7.574 1 94.62 137 VAL B CA 1
ATOM 2425 C C . VAL B 1 137 ? -8.742 15.602 6.414 1 94.62 137 VAL B C 1
ATOM 2427 O O . VAL B 1 137 ? -9.891 15.172 6.473 1 94.62 137 VAL B O 1
ATOM 2430 N N . ASN B 1 138 ? -8.008 15.414 5.336 1 95.81 138 ASN B N 1
ATOM 2431 C CA . ASN B 1 138 ? -8.438 14.68 4.152 1 95.81 138 ASN B CA 1
ATOM 2432 C C . ASN B 1 138 ? -8.516 13.18 4.422 1 95.81 138 ASN B C 1
ATOM 2434 O O . ASN B 1 138 ? -7.492 12.539 4.691 1 95.81 138 ASN B O 1
ATOM 2438 N N . PRO B 1 139 ? -9.688 12.586 4.301 1 97.5 139 PRO B N 1
ATOM 2439 C CA . PRO B 1 139 ? -9.812 11.156 4.59 1 97.5 139 PRO B CA 1
ATOM 2440 C C . PRO B 1 139 ? -8.969 10.289 3.658 1 97.5 139 PRO B C 1
ATOM 2442 O O . PRO B 1 139 ? -8.508 9.219 4.059 1 97.5 139 PRO B O 1
ATOM 2445 N N . ARG B 1 140 ? -8.742 10.75 2.459 1 96.44 140 ARG B N 1
ATOM 2446 C CA . ARG B 1 140 ? -7.957 9.961 1.513 1 96.44 140 ARG B CA 1
ATOM 2447 C C . ARG B 1 140 ? -6.504 9.867 1.962 1 96.44 140 ARG B C 1
ATOM 2449 O O . ARG B 1 140 ? -5.852 8.844 1.754 1 96.44 140 ARG B O 1
ATOM 2456 N N . ILE B 1 141 ? -6.016 10.883 2.547 1 97 141 ILE B N 1
ATOM 2457 C CA . ILE B 1 141 ? -4.648 10.875 3.057 1 97 141 ILE B CA 1
ATOM 2458 C C . ILE B 1 141 ? -4.559 9.945 4.27 1 97 141 ILE B C 1
ATOM 2460 O O . ILE B 1 141 ? -3.578 9.219 4.426 1 97 141 ILE B O 1
ATOM 2464 N N . VAL B 1 142 ? -5.582 9.984 5.094 1 98 142 VAL B N 1
ATOM 2465 C CA . VAL B 1 142 ? -5.641 9.086 6.246 1 98 142 VAL B CA 1
ATOM 2466 C C . VAL B 1 142 ? -5.582 7.637 5.773 1 98 142 VAL B C 1
ATOM 2468 O O . VAL B 1 142 ? -4.762 6.852 6.262 1 98 142 VAL B O 1
ATOM 2471 N N . ALA B 1 143 ? -6.406 7.305 4.797 1 97.56 143 ALA B N 1
ATOM 2472 C CA . ALA B 1 143 ? -6.422 5.953 4.246 1 97.56 143 ALA B CA 1
ATOM 2473 C C . ALA B 1 143 ? -5.074 5.594 3.625 1 97.56 143 ALA B C 1
ATOM 2475 O O . ALA B 1 143 ? -4.594 4.469 3.775 1 97.56 143 ALA B O 1
ATOM 2476 N N . ALA B 1 144 ? -4.496 6.547 2.959 1 97.75 144 ALA B N 1
ATOM 2477 C CA . ALA B 1 144 ? -3.205 6.32 2.312 1 97.75 144 ALA B CA 1
ATOM 2478 C C . ALA B 1 144 ? -2.121 6.02 3.346 1 97.75 144 ALA B C 1
ATOM 2480 O O . ALA B 1 144 ? -1.276 5.148 3.133 1 97.75 144 ALA B O 1
ATOM 2481 N N . VAL B 1 145 ? -2.121 6.75 4.426 1 98.12 145 VAL B N 1
ATOM 2482 C CA . VAL B 1 145 ? -1.142 6.523 5.484 1 98.12 145 VAL B CA 1
ATOM 2483 C C . VAL B 1 145 ? -1.307 5.113 6.047 1 98.12 145 VAL B C 1
ATOM 2485 O O . VAL B 1 145 ? -0.321 4.398 6.246 1 98.12 145 VAL B O 1
ATOM 2488 N N . VAL B 1 146 ? -2.5 4.691 6.262 1 97.69 146 VAL B N 1
ATOM 2489 C CA . VAL B 1 146 ? -2.754 3.361 6.801 1 97.69 146 VAL B CA 1
ATOM 2490 C C . VAL B 1 146 ? -2.318 2.301 5.793 1 97.69 146 VAL B C 1
ATOM 2492 O O . VAL B 1 146 ? -1.584 1.371 6.141 1 97.69 146 VAL B O 1
ATOM 2495 N N . ASP B 1 147 ? -2.748 2.475 4.551 1 96.88 147 ASP B N 1
ATOM 2496 C CA . ASP B 1 147 ? -2.371 1.523 3.51 1 96.88 147 ASP B CA 1
ATOM 2497 C C . ASP B 1 147 ? -0.855 1.486 3.324 1 96.88 147 ASP B C 1
ATOM 2499 O O . ASP B 1 147 ? -0.272 0.414 3.15 1 96.88 147 ASP B O 1
ATOM 2503 N N . GLY B 1 148 ? -0.25 2.648 3.312 1 97.44 148 GLY B N 1
ATOM 2504 C CA . GLY B 1 148 ? 1.196 2.705 3.178 1 97.44 148 GLY B CA 1
ATOM 2505 C C . GLY B 1 148 ? 1.931 2.064 4.34 1 97.44 148 GLY B C 1
ATOM 2506 O O . GLY B 1 148 ? 2.947 1.395 4.145 1 97.44 148 GLY B O 1
ATOM 2507 N N . ALA B 1 149 ? 1.442 2.254 5.539 1 97.19 149 ALA B N 1
ATOM 2508 C CA . ALA B 1 149 ? 2.021 1.599 6.711 1 97.19 149 ALA B CA 1
ATOM 2509 C C . ALA B 1 149 ? 1.891 0.081 6.609 1 97.19 149 ALA B C 1
ATOM 2511 O O . ALA B 1 149 ? 2.781 -0.654 7.043 1 97.19 149 ALA B O 1
ATOM 2512 N N . ALA B 1 150 ? 0.771 -0.339 6.105 1 95.56 150 ALA B N 1
ATOM 2513 C CA . ALA B 1 150 ? 0.58 -1.772 5.906 1 95.56 150 ALA B CA 1
ATOM 2514 C C . ALA B 1 150 ? 1.596 -2.328 4.91 1 95.56 150 ALA B C 1
ATOM 2516 O O . ALA B 1 150 ? 2.18 -3.391 5.137 1 95.56 150 ALA B O 1
ATOM 2517 N N . VAL B 1 151 ? 1.793 -1.602 3.824 1 95.19 151 VAL B N 1
ATOM 2518 C CA . VAL B 1 151 ? 2.795 -2.002 2.842 1 95.19 151 VAL B CA 1
ATOM 2519 C C . VAL B 1 151 ? 4.164 -2.107 3.51 1 95.19 151 VAL B C 1
ATOM 2521 O O . VAL B 1 151 ? 4.875 -3.098 3.326 1 95.19 151 VAL B O 1
ATOM 2524 N N . ALA B 1 152 ? 4.496 -1.136 4.289 1 95.62 152 ALA B N 1
ATOM 2525 C CA . ALA B 1 152 ? 5.77 -1.143 5.004 1 95.62 152 ALA B CA 1
ATOM 2526 C C . ALA B 1 152 ? 5.844 -2.312 5.98 1 95.62 152 ALA B C 1
ATOM 2528 O O . ALA B 1 152 ? 6.832 -3.053 6 1 95.62 152 ALA B O 1
ATOM 2529 N N . GLY B 1 153 ? 4.828 -2.461 6.766 1 95 153 GLY B N 1
ATOM 2530 C CA . GLY B 1 153 ? 4.812 -3.555 7.723 1 95 153 GLY B CA 1
ATOM 2531 C C . GLY B 1 153 ? 4.984 -4.918 7.078 1 95 153 GLY B C 1
ATOM 2532 O O . GLY B 1 153 ? 5.824 -5.711 7.508 1 95 153 GLY B O 1
ATOM 2533 N N . ILE B 1 154 ? 4.27 -5.168 6.031 1 93.69 154 ILE B N 1
ATOM 2534 C CA . ILE B 1 154 ? 4.305 -6.445 5.332 1 93.69 154 ILE B CA 1
ATOM 2535 C C . ILE B 1 154 ? 5.688 -6.656 4.715 1 93.69 154 ILE B C 1
ATOM 2537 O O . ILE B 1 154 ? 6.305 -7.707 4.91 1 93.69 154 ILE B O 1
ATOM 2541 N N . SER B 1 155 ? 6.211 -5.699 4.031 1 94.31 155 SER B N 1
ATOM 2542 C CA . SER B 1 155 ? 7.453 -5.848 3.283 1 94.31 155 SER B CA 1
ATOM 2543 C C . SER B 1 155 ? 8.656 -5.918 4.219 1 94.31 155 SER B C 1
ATOM 2545 O O . SER B 1 155 ? 9.664 -6.551 3.898 1 94.31 155 SER B O 1
ATOM 2547 N N . GLU B 1 156 ? 8.523 -5.285 5.375 1 95.12 156 GLU B N 1
ATOM 2548 C CA . GLU B 1 156 ? 9.633 -5.25 6.316 1 95.12 156 GLU B CA 1
ATOM 2549 C C . GLU B 1 156 ? 9.492 -6.336 7.379 1 95.12 156 GLU B C 1
ATOM 2551 O O . GLU B 1 156 ? 10.406 -6.555 8.172 1 95.12 156 GLU B O 1
ATOM 2556 N N . GLY B 1 157 ? 8.391 -6.957 7.422 1 93.44 157 GLY B N 1
ATOM 2557 C CA . GLY B 1 157 ? 8.188 -8.039 8.375 1 93.44 157 GLY B CA 1
ATOM 2558 C C . GLY B 1 157 ? 7.789 -7.555 9.75 1 93.44 157 GLY B C 1
ATOM 2559 O O . GLY B 1 157 ? 8.18 -8.148 10.758 1 93.44 157 GLY B O 1
ATOM 2560 N N . HIS B 1 158 ? 7.148 -6.391 9.828 1 93.06 158 HIS B N 1
ATOM 2561 C CA . HIS B 1 158 ? 6.633 -5.848 11.078 1 93.06 158 HIS B CA 1
ATOM 2562 C C . HIS B 1 158 ? 5.125 -6.039 11.18 1 93.06 158 HIS B C 1
ATOM 2564 O O . HIS B 1 158 ? 4.441 -6.184 10.164 1 93.06 158 HIS B O 1
ATOM 2570 N N . PRO B 1 159 ? 4.637 -6.121 12.477 1 92.25 159 PRO B N 1
ATOM 2571 C CA . PRO B 1 159 ? 3.18 -6.172 12.617 1 92.25 159 PRO B CA 1
ATOM 2572 C C . PRO B 1 159 ? 2.486 -4.965 11.992 1 92.25 159 PRO B C 1
ATOM 2574 O O . PRO B 1 159 ? 2.793 -3.82 12.344 1 92.25 159 PRO B O 1
ATOM 2577 N N . VAL B 1 160 ? 1.581 -5.211 11.109 1 94.12 160 VAL B N 1
ATOM 2578 C CA . VAL B 1 160 ? 0.939 -4.203 10.273 1 94.12 160 VAL B CA 1
ATOM 2579 C C . VAL B 1 160 ? 0.216 -3.186 11.156 1 94.12 160 VAL B C 1
ATOM 2581 O O . VAL B 1 160 ? 0.378 -1.977 10.977 1 94.12 160 VAL B O 1
ATOM 2584 N N . ARG B 1 161 ? -0.557 -3.627 12.125 1 93.81 161 ARG B N 1
ATOM 2585 C CA . ARG B 1 161 ? -1.361 -2.727 12.945 1 93.81 161 ARG B CA 1
ATOM 2586 C C . ARG B 1 161 ? -0.476 -1.791 13.758 1 93.81 161 ARG B C 1
ATOM 2588 O O . ARG B 1 161 ? -0.81 -0.62 13.945 1 93.81 161 ARG B O 1
ATOM 2595 N N . GLU B 1 162 ? 0.619 -2.279 14.258 1 94.06 162 GLU B N 1
ATOM 2596 C CA . GLU B 1 162 ? 1.543 -1.447 15.023 1 94.06 162 GLU B CA 1
ATOM 2597 C C . GLU B 1 162 ? 2.178 -0.374 14.141 1 94.06 162 GLU B C 1
ATOM 2599 O O . GLU B 1 162 ? 2.289 0.784 14.547 1 94.06 162 GLU B O 1
ATOM 2604 N N . ALA B 1 163 ? 2.619 -0.817 12.945 1 94.56 163 ALA B N 1
ATOM 2605 C CA . ALA B 1 163 ? 3.184 0.14 12 1 94.56 163 ALA B CA 1
ATOM 2606 C C . ALA B 1 163 ? 2.168 1.221 11.641 1 94.56 163 ALA B C 1
ATOM 2608 O O . ALA B 1 163 ? 2.494 2.41 11.633 1 94.56 163 ALA B O 1
ATOM 2609 N N . ALA B 1 164 ? 0.954 0.817 11.414 1 96.75 164 ALA B N 1
ATOM 2610 C CA . ALA B 1 164 ? -0.108 1.748 11.039 1 96.75 164 ALA B CA 1
ATOM 2611 C C . ALA B 1 164 ? -0.454 2.678 12.195 1 96.75 164 ALA B C 1
ATOM 2613 O O . ALA B 1 164 ? -0.667 3.877 12 1 96.75 164 ALA B O 1
ATOM 2614 N N . HIS B 1 165 ? -0.51 2.102 13.375 1 97.19 165 HIS B N 1
ATOM 2615 C CA . HIS B 1 165 ? -0.811 2.908 14.555 1 97.19 165 HIS B CA 1
ATOM 2616 C C . HIS B 1 165 ? 0.215 4.02 14.734 1 97.19 165 HIS B C 1
ATOM 2618 O O . HIS B 1 165 ? -0.15 5.176 14.961 1 97.19 165 HIS B O 1
ATOM 2624 N N . THR B 1 166 ? 1.422 3.719 14.648 1 97.19 166 THR B N 1
ATOM 2625 C CA . THR B 1 166 ? 2.512 4.668 14.852 1 97.19 166 THR B CA 1
ATOM 2626 C C . THR B 1 166 ? 2.465 5.777 13.812 1 97.19 166 THR B C 1
ATOM 2628 O O . THR B 1 166 ? 2.484 6.961 14.148 1 97.19 166 THR B O 1
ATOM 2631 N N . MET B 1 167 ? 2.324 5.445 12.578 1 96.69 167 MET B N 1
ATOM 2632 C CA . MET B 1 167 ? 2.354 6.43 11.5 1 96.69 167 MET B CA 1
ATOM 2633 C C . MET B 1 167 ? 1.09 7.281 11.5 1 96.69 167 MET B C 1
ATOM 2635 O O . MET B 1 167 ? 1.154 8.492 11.305 1 96.69 167 MET B O 1
ATOM 2639 N N . LEU B 1 168 ? -0.005 6.605 11.727 1 97.88 168 LEU B N 1
ATOM 2640 C CA . LEU B 1 168 ? -1.271 7.328 11.734 1 97.88 168 LEU B CA 1
ATOM 2641 C C . LEU B 1 168 ? -1.33 8.312 12.898 1 97.88 168 LEU B C 1
ATOM 2643 O O . LEU B 1 168 ? -1.806 9.438 12.742 1 97.88 168 LEU B O 1
ATOM 2647 N N . SER B 1 169 ? -0.886 7.902 14.094 1 97.81 169 SER B N 1
ATOM 2648 C CA . SER B 1 169 ? -0.845 8.789 15.258 1 97.81 169 SER B CA 1
ATOM 2649 C C . SER B 1 169 ? -0.03 10.047 14.961 1 97.81 169 SER B C 1
ATOM 2651 O O . SER B 1 169 ? -0.476 11.164 15.234 1 97.81 169 SER B O 1
ATOM 2653 N N . GLU B 1 170 ? 1.089 9.875 14.375 1 95.25 170 GLU B N 1
ATOM 2654 C CA . GLU B 1 170 ? 1.944 11 14.023 1 95.25 170 GLU B CA 1
ATOM 2655 C C . GLU B 1 170 ? 1.29 11.883 12.969 1 95.25 170 GLU B C 1
ATOM 2657 O O . GLU B 1 170 ? 1.291 13.117 13.086 1 95.25 170 GLU B O 1
ATOM 2662 N N . ALA B 1 171 ? 0.757 11.266 11.938 1 95.5 171 ALA B N 1
ATOM 2663 C CA . ALA B 1 171 ? 0.135 12.016 10.844 1 95.5 171 ALA B CA 1
ATOM 2664 C C . ALA B 1 171 ? -1.038 12.852 11.352 1 95.5 171 ALA B C 1
ATOM 2666 O O . ALA B 1 171 ? -1.167 14.023 11.008 1 95.5 171 ALA B O 1
ATOM 2667 N N . ILE B 1 172 ? -1.856 12.242 12.148 1 95.25 172 ILE B N 1
ATOM 2668 C CA . ILE B 1 172 ? -3.02 12.938 12.688 1 95.25 172 ILE B CA 1
ATOM 2669 C C . ILE B 1 172 ? -2.562 14.078 13.594 1 95.25 172 ILE B C 1
ATOM 2671 O O . ILE B 1 172 ? -3.156 15.156 13.578 1 95.25 172 ILE B O 1
ATOM 2675 N N . GLY B 1 173 ? -1.57 13.797 14.414 1 92.12 173 GLY B N 1
ATOM 2676 C CA . GLY B 1 173 ? -1.014 14.859 15.242 1 92.12 173 GLY B CA 1
ATOM 2677 C C . GLY B 1 173 ? -0.572 16.062 14.453 1 92.12 173 GLY B C 1
ATOM 2678 O O . GLY B 1 173 ? -0.929 17.203 14.781 1 92.12 173 GLY B O 1
ATOM 2679 N N . VAL B 1 174 ? 0.068 15.875 13.383 1 90.12 174 VAL B N 1
ATOM 2680 C CA . VAL B 1 174 ? 0.628 16.953 12.562 1 90.12 174 VAL B CA 1
ATOM 2681 C C . VAL B 1 174 ? -0.489 17.641 11.789 1 90.12 174 VAL B C 1
ATOM 2683 O O . VAL B 1 174 ? -0.547 18.875 11.742 1 90.12 174 VAL B O 1
ATOM 2686 N N . MET B 1 175 ? -1.366 16.891 11.234 1 87.81 175 MET B N 1
ATOM 2687 C CA . MET B 1 175 ? -2.422 17.453 10.398 1 87.81 175 MET B CA 1
ATOM 2688 C C . MET B 1 175 ? -3.475 18.156 11.25 1 87.81 175 MET B C 1
ATOM 2690 O O . MET B 1 175 ? -4.113 19.109 10.797 1 87.81 175 MET B O 1
ATOM 2694 N N . GLY B 1 176 ? -3.76 17.531 12.375 1 83.19 176 GLY B N 1
ATOM 2695 C CA . GLY B 1 176 ? -4.711 18.141 13.289 1 83.19 176 GLY B CA 1
ATOM 2696 C C . GLY B 1 176 ? -4.242 19.469 13.828 1 83.19 176 GLY B C 1
ATOM 2697 O O . GLY B 1 176 ? -5.047 20.375 14.055 1 83.19 176 GLY B O 1
ATOM 2698 N N . GLU B 1 177 ? -3.02 19.641 14.195 1 74.38 177 GLU B N 1
ATOM 2699 C CA . GLU B 1 177 ? -2.439 20.891 14.688 1 74.38 177 GLU B CA 1
ATOM 2700 C C . GLU B 1 177 ? -2.49 21.984 13.625 1 74.38 177 GLU B C 1
ATOM 2702 O O . GLU B 1 177 ? -2.723 23.156 13.938 1 74.38 177 GLU B O 1
ATOM 2707 N N . ALA B 1 178 ? -2.285 21.688 12.43 1 67.31 178 ALA B N 1
ATOM 2708 C CA . ALA B 1 178 ? -2.328 22.656 11.336 1 67.31 178 ALA B CA 1
ATOM 2709 C C . ALA B 1 178 ? -3.699 23.312 11.25 1 67.31 178 ALA B C 1
ATOM 2711 O O . ALA B 1 178 ? -3.807 24.484 10.844 1 67.31 178 ALA B O 1
ATOM 2712 N N . GLN B 1 179 ? -4.648 22.656 11.609 1 62.94 179 GLN B N 1
ATOM 2713 C CA . GLN B 1 179 ? -6.012 23.172 11.492 1 62.94 179 GLN B CA 1
ATOM 2714 C C . GLN B 1 179 ? -6.367 24.047 12.68 1 62.94 179 GLN B C 1
ATOM 2716 O O . GLN B 1 179 ? -7.207 24.953 1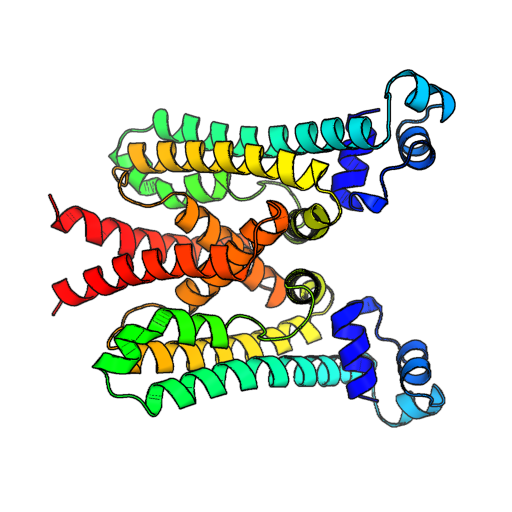2.57 1 62.94 179 GLN B O 1
ATOM 2721 N N . GLN B 1 180 ? -5.91 23.688 13.789 1 59.34 180 GLN B N 1
ATOM 2722 C CA . GLN B 1 180 ? -6.223 24.547 14.938 1 59.34 180 GLN B CA 1
ATOM 2723 C C . GLN B 1 180 ? -5.703 25.953 14.727 1 59.34 180 GLN B C 1
ATOM 2725 O O . GLN B 1 180 ? -6.309 26.922 15.203 1 59.34 180 GLN B O 1
ATOM 2730 N N . ASP B 1 181 ? -4.598 26.141 13.961 1 49.75 181 ASP B N 1
ATOM 2731 C CA . ASP B 1 181 ? -4.062 27.5 13.836 1 49.75 181 ASP B CA 1
ATOM 2732 C C . ASP B 1 181 ? -4.898 28.328 12.875 1 49.75 181 ASP B C 1
ATOM 2734 O O . ASP B 1 181 ? -4.844 29.562 12.898 1 49.75 181 ASP B O 1
ATOM 2738 N N . GLU B 1 182 ? -5.641 27.781 12.047 1 49.16 182 GLU B N 1
ATOM 2739 C CA . GLU B 1 182 ? -6.426 28.594 11.117 1 49.16 182 GLU B CA 1
ATOM 2740 C C . GLU B 1 182 ? -7.738 29.047 11.75 1 49.16 182 GLU B C 1
ATOM 2742 O O . GLU B 1 182 ? -8.492 29.812 11.148 1 49.16 182 GLU B O 1
ATOM 2747 N N . ASP B 1 183 ? -8.258 28.438 12.844 1 41.44 183 ASP B N 1
ATOM 2748 C CA . ASP B 1 183 ? -9.375 29.094 13.523 1 41.44 183 ASP B CA 1
ATOM 2749 C C . ASP B 1 183 ? -8.891 30.266 14.375 1 41.44 183 ASP B C 1
ATOM 2751 O O . ASP B 1 183 ? -7.91 30.141 15.109 1 41.44 183 ASP B O 1
#

Foldseek 3Di:
DLCLQLVCCLQPNLVRQDLVSSCVSVVHDSVVSVVVAVDSLRSLLSSLLVVLVVLLVQLQVLLVVLVVDALQVLLVCVLVSLCSNQDPDPDPDLVSRVVSVVRLVVDPSNVVSVVVSVVSSQVSNCSSCVSNVNNVDRSVVLNVLLVVQQVVCVVVVHDSSVSSSVRSVVVCVVSSVVVVVVD/DLCLQLVCCLQPNLVRQDLPSSCVSVVHDSVVSVVVAVDSLRSLLSSLLVVLVVLLVQLQVLLVVLVVDALQVLLVCVLVSLCSNQDPDPDDDLVSRVVSVVRLVVDPSNVVSVVVSVVSSQVSNCSSCVSNVNNVDRSVVLNVLLVVQQVVCVVVVHDSSVSSSVRSVVVCVVSSVVVVVVD

Solvent-accessible surface area (backbone atoms only — not comparable to full-atom values): 17759 Å² total; per-residue (Å²): 95,50,66,37,30,25,50,39,30,50,74,63,19,58,91,55,54,41,53,59,53,26,12,58,71,54,73,45,57,40,69,56,46,54,72,76,29,94,40,66,65,54,46,46,37,51,10,34,44,53,54,27,49,57,53,30,48,42,9,43,49,29,22,53,54,26,67,75,39,53,48,69,54,19,43,74,39,40,61,61,38,50,46,47,30,75,41,77,85,75,62,84,49,72,54,52,60,52,50,30,36,57,36,23,57,79,31,70,57,35,5,52,37,39,40,54,27,45,51,48,35,36,50,19,44,41,50,33,29,40,37,34,72,33,66,83,57,58,35,65,54,54,51,12,32,39,46,10,20,33,51,50,10,37,19,39,63,43,64,35,68,60,40,19,48,55,50,42,46,52,49,48,54,44,49,48,54,43,51,58,70,75,104,96,53,66,37,32,26,51,38,29,50,75,63,18,58,91,55,54,41,51,59,53,28,13,58,70,54,72,46,57,39,69,56,46,55,72,77,30,94,40,66,64,52,46,45,36,50,10,35,44,53,53,27,49,57,52,29,49,41,10,43,49,30,21,52,54,25,68,74,40,54,49,70,54,19,43,75,39,41,61,61,38,50,46,48,29,74,41,81,83,75,67,84,48,76,53,51,60,52,50,31,36,56,36,22,57,77,32,72,57,34,5,53,35,40,40,54,27,47,51,47,34,36,49,19,45,41,51,34,29,42,36,34,72,33,65,83,55,58,36,64,54,54,51,12,32,40,47,9,20,32,51,49,10,37,19,39,63,43,65,37,68,60,41,20,50,56,50,43,47,52,50,48,54,43,47,48,53,42,52,58,70,74,104

Radius of gyration: 21.97 Å; Cα contacts (8 Å, |Δi|>4): 596; chains: 2; bounding box: 56×57×42 Å

Secondary structure (DSSP, 8-state):
-HHHHHHHHHHH-GGG--HHHHHHHHTS-HHHHHHH-SSHHHHHHHHHHHHHHHHHHHHHHHHHHHHTS-HHHHHHTHHHHHHHHHS-SS-S-HHHHHHHHHHGGG-HHHHHHHHHHHHHHHHHHHHHHHHTT-TTS-HHHHHHHHHHHHHHHHHHT--HHHHHHHHHHHHHHHHHHHHHTT-/-HHHHHHHHHHH-GGG--HHHHHHHHT--HHHHHHH-SSHHHHHHHHHHHHHHHHHHHHHHHHHHHHTS-HHHHHHTHHHHHHHHHS-SS-S-HHHHHHHHHHGGG-HHHHHHHHHHHHHHHHHHHHHHHHTT-TTS-HHHHHHHHHHHHHHHHHHT--HHHHHHHHHHHHHHHHHHHHHTT-

Sequence (366 aa):
MVVAAAIILREQGPSSVTYRHVAGKAGAASSSVGYYFDSIDDLLREAAEYNVRMWARRAEKAADAAEDLTREEARAQVVELLLQACLPEDLVVPVAHYEQLMTAAESSVVTTAYRRGRERLDDAISRILRCAGLSKVNPRIVAAVVDGAAVAGISEGHPVREAAHTMLSEAIGVMGEAQQDEDMVVAAAIILREQGPSSVTYRHVAGKAGAASSSVGYYFDSIDDLLREAAEYNVRMWARRAEKAADAAEDLTREEARAQVVELLLQACLPEDLVVPVAHYEQLMTAAESSVVTTAYRRGRERLDDAISRILRCAGLSKVNPRIVAAVVDGAAVAGISEGHPVREAAHTMLSEAIGVMGEAQQDED

Nearest PDB structures (foldseek):
  3t6n-assembly1_A  TM=6.906E-01  e=9.622E-04  Mycobacterium tuberculosis H37Rv
  3bhq-assembly1_B  TM=6.497E-01  e=8.377E-04  Mesorhizobium japonicum MAF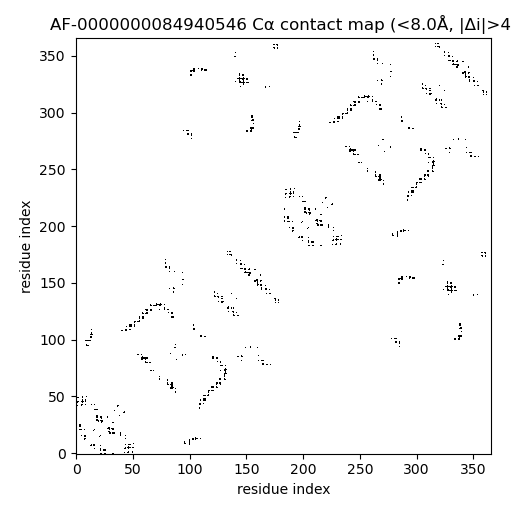F 303099
  3e7q-assembly1_A  TM=6.878E-01  e=1.329E-03  Pseudomonas aeruginosa
  4yze-assembly1_A  TM=7.555E-01  e=6.689E-03  Escherichia coli K-12
  5wm9-assembly1_A  TM=5.866E-01  e=1.535E-02  Mycobacterium tuberculosis H37Rv

pLDDT: mean 91.61, std 10.34, range [41.22, 98.69]

Organism: Slackia exigua (strain ATCC 700122 / DSM 15923 / CIP 105133 / JCM 11022 / KCTC 5966 / S-7) (NCBI:txid649764)

InterPro domains:
  IPR001647 DNA-binding HTH domain, TetR-type [PF00440] (4-47)
  IPR001647 DNA-binding HTH domain, TetR-type [PS50977] (1-55)
  IPR009057 Homedomain-like superfamily [SSF46689] (4-68)